Protein AF-0000000073392012 (afdb_homodimer)

Nearest PDB structures (foldseek):
  5ofb-assembly1_A  TM=2.651E-01  e=6.741E+00  Homo sapiens
  5of9-assembly1_B  TM=2.541E-01  e=5.996E+00  Homo sapiens
  5ofa-assembly1_A  TM=2.573E-01  e=7.147E+00  Homo sapiens
  3tg5-assembly1_A  TM=4.501E-01  e=7.908E+00  Homo sapiens
  5ofa-assembly1_A  TM=2.575E-01  e=6.630E+00  Homo sapiens

Structure (mmCIF, N/CA/C/O backbone):
data_AF-0000000073392012-model_v1
#
loop_
_entity.id
_entity.type
_entity.pdbx_description
1 polymer PHIKZ248
#
loop_
_atom_site.group_PDB
_atom_site.id
_atom_site.type_symbol
_atom_site.label_atom_id
_atom_site.label_alt_id
_atom_site.label_comp_id
_atom_site.label_asym_id
_atom_site.label_entity_id
_atom_site.label_seq_id
_atom_site.pdbx_PDB_ins_code
_atom_site.Cartn_x
_atom_site.Cartn_y
_atom_site.Cartn_z
_atom_site.occupancy
_atom_site.B_iso_or_equiv
_atom_site.auth_seq_id
_atom_site.auth_comp_id
_atom_site.auth_asym_id
_atom_site.auth_atom_id
_atom_site.pdbx_PDB_model_num
ATOM 1 N N . MET A 1 1 ? -29.078 -26.984 -70 1 36.47 1 MET A N 1
ATOM 2 C CA . MET A 1 1 ? -28.656 -27.484 -68.688 1 36.47 1 MET A CA 1
ATOM 3 C C . MET A 1 1 ? -27.703 -26.516 -68 1 36.47 1 MET A C 1
ATOM 5 O O . MET A 1 1 ? -26.547 -26.406 -68.375 1 36.47 1 MET A O 1
ATOM 9 N N . LEU A 1 2 ? -28.188 -25.297 -67.688 1 42.41 2 LEU A N 1
ATOM 10 C CA . LEU A 1 2 ? -27.578 -24.188 -67 1 42.41 2 LEU A CA 1
ATOM 11 C C . LEU A 1 2 ? -27.141 -24.609 -65.625 1 42.41 2 LEU A C 1
ATOM 13 O O . LEU A 1 2 ? -27.969 -25.016 -64.75 1 42.41 2 LEU A O 1
ATOM 17 N N . LYS A 1 3 ? -25.922 -25.25 -65.5 1 48.59 3 LYS A N 1
ATOM 18 C CA . LYS A 1 3 ? -25.188 -25.562 -64.312 1 48.59 3 LYS A CA 1
ATOM 19 C C . LYS A 1 3 ? -25.078 -24.344 -63.375 1 48.59 3 LYS A C 1
ATOM 21 O O . LYS A 1 3 ? -24.5 -23.328 -63.781 1 48.59 3 LYS A O 1
ATOM 26 N N . ASN A 1 4 ? -26.141 -24 -62.562 1 44.31 4 ASN A N 1
ATOM 27 C CA . ASN A 1 4 ? -26.094 -23.062 -61.438 1 44.31 4 ASN A CA 1
ATOM 28 C C . ASN A 1 4 ? -24.891 -23.328 -60.562 1 44.31 4 ASN A C 1
ATOM 30 O O . ASN A 1 4 ? -24.828 -24.375 -59.875 1 44.31 4 ASN A O 1
ATOM 34 N N . TRP A 1 5 ? -23.672 -22.906 -60.875 1 45.38 5 TRP A N 1
ATOM 35 C CA . TRP A 1 5 ? -22.5 -22.766 -60.031 1 45.38 5 TRP A CA 1
ATOM 36 C C . TRP A 1 5 ? -22.828 -22.016 -58.75 1 45.38 5 TRP A C 1
ATOM 38 O O . TRP A 1 5 ? -23.141 -20.828 -58.812 1 45.38 5 TRP A O 1
ATOM 48 N N . LEU A 1 6 ? -23.703 -22.5 -57.781 1 44.72 6 LEU A N 1
ATOM 49 C CA . LEU A 1 6 ? -23.781 -22 -56.438 1 44.72 6 LEU A CA 1
ATOM 50 C C . LEU A 1 6 ? -22.391 -21.734 -55.844 1 44.72 6 LEU A C 1
ATOM 52 O O . LEU A 1 6 ? -21.625 -22.672 -55.625 1 44.72 6 LEU A O 1
ATOM 56 N N . LEU A 1 7 ? -21.656 -20.609 -56.156 1 49.28 7 LEU A N 1
ATOM 57 C CA . LEU A 1 7 ? -20.516 -20.062 -55.438 1 49.28 7 LEU A CA 1
ATOM 58 C C . LEU A 1 7 ? -20.797 -19.953 -53.969 1 49.28 7 LEU A C 1
ATOM 60 O O . LEU A 1 7 ? -21.641 -19.141 -53.531 1 49.28 7 LEU A O 1
ATOM 64 N N . PHE A 1 8 ? -20.766 -21.047 -53.219 1 48.44 8 PHE A N 1
ATOM 65 C CA . PHE A 1 8 ? -20.688 -21 -51.75 1 48.44 8 PHE A CA 1
ATOM 66 C C . PHE A 1 8 ? -19.594 -20.047 -51.312 1 48.44 8 PHE A C 1
ATOM 68 O O . PHE A 1 8 ? -18.406 -20.312 -51.469 1 48.44 8 PHE A O 1
ATOM 75 N N . LEU A 1 9 ? -19.797 -18.734 -51.312 1 49.38 9 LEU A N 1
ATOM 76 C CA . LEU A 1 9 ? -19.016 -17.75 -50.562 1 49.38 9 LEU A CA 1
ATOM 77 C C . LEU A 1 9 ? -18.812 -18.203 -49.125 1 49.38 9 LEU A C 1
ATOM 79 O O . LEU A 1 9 ? -19.75 -18.172 -48.312 1 49.38 9 LEU A O 1
ATOM 83 N N . PHE A 1 10 ? -17.922 -19.219 -48.844 1 46.84 10 PHE A N 1
ATOM 84 C CA . PHE A 1 10 ? -17.422 -19.453 -47.469 1 46.84 10 PHE A CA 1
ATOM 85 C C . PHE A 1 10 ? -16.922 -18.156 -46.844 1 46.84 10 PHE A C 1
ATOM 87 O O . PHE A 1 10 ? -15.875 -17.641 -47.25 1 46.84 10 PHE A O 1
ATOM 94 N N . LEU A 1 11 ? -17.781 -17.266 -46.281 1 50.41 11 LEU A N 1
ATOM 95 C CA . LEU A 1 11 ? -17.375 -16.188 -45.406 1 50.41 11 LEU A CA 1
ATOM 96 C C . LEU A 1 11 ? -16.516 -16.719 -44.25 1 50.41 11 LEU A C 1
ATOM 98 O O . LEU A 1 11 ? -16.969 -17.547 -43.469 1 50.41 11 LEU A O 1
ATOM 102 N N . PRO A 1 12 ? -15.156 -16.766 -44.281 1 46.34 12 PRO A N 1
ATOM 103 C CA . PRO A 1 12 ? -14.375 -17.062 -43.094 1 46.34 12 PRO A CA 1
ATOM 104 C C . PRO A 1 12 ? -14.836 -16.266 -41.875 1 46.34 12 PRO A C 1
ATOM 106 O O . PRO A 1 12 ? -14.852 -15.039 -41.906 1 46.34 12 PRO A O 1
ATOM 109 N N . ILE A 1 13 ? -15.812 -16.703 -41.031 1 47.62 13 ILE A N 1
ATOM 110 C CA . ILE A 1 13 ? -16.016 -16.141 -39.719 1 47.62 13 ILE A CA 1
ATOM 111 C C . ILE A 1 13 ? -14.664 -15.953 -39.031 1 47.62 13 ILE A C 1
ATOM 113 O O . ILE A 1 13 ? -13.992 -16.938 -38.688 1 47.62 13 ILE A O 1
ATOM 117 N N . LEU A 1 14 ? -13.852 -14.93 -39.281 1 47.78 14 LEU A N 1
ATOM 118 C CA . LEU A 1 14 ? -12.766 -14.469 -38.438 1 47.78 14 LEU A CA 1
ATOM 119 C C . LEU A 1 14 ? -13.203 -14.469 -36.969 1 47.78 14 LEU A C 1
ATOM 121 O O . LEU A 1 14 ? -14.023 -13.648 -36.562 1 47.78 14 LEU A O 1
ATOM 125 N N . SER A 1 15 ? -13.266 -15.555 -36.281 1 44.78 15 SER A N 1
ATOM 126 C CA . SER A 1 15 ? -13.266 -15.562 -34.812 1 44.78 15 SER A CA 1
ATOM 127 C C . SER A 1 15 ? -12.18 -14.656 -34.281 1 44.78 15 SER A C 1
ATOM 129 O O . SER A 1 15 ? -10.992 -15.008 -34.281 1 44.78 15 SER A O 1
ATOM 131 N N . ILE A 1 16 ? -12.305 -13.344 -34.375 1 46.03 16 ILE A N 1
ATOM 132 C CA . ILE A 1 16 ? -11.508 -12.516 -33.469 1 46.03 16 ILE A CA 1
ATOM 133 C C . ILE A 1 16 ? -11.5 -13.125 -32.094 1 46.03 16 ILE A C 1
ATOM 135 O O . ILE A 1 16 ? -12.453 -12.953 -31.312 1 46.03 16 ILE A O 1
ATOM 139 N N . ALA A 1 17 ? -10.906 -14.312 -31.922 1 42.28 17 ALA A N 1
ATOM 140 C CA . ALA A 1 17 ? -10.562 -14.75 -30.578 1 42.28 17 ALA A CA 1
ATOM 141 C C . ALA A 1 17 ? -10.086 -13.578 -29.719 1 42.28 17 ALA A C 1
ATOM 143 O O . ALA A 1 17 ? -9.094 -12.93 -30.047 1 42.28 17 ALA A O 1
ATOM 144 N N . CYS A 1 18 ? -11.055 -12.734 -29.25 1 43.31 18 CYS A N 1
ATOM 145 C CA . CYS A 1 18 ? -10.656 -11.906 -28.125 1 43.31 18 CYS A CA 1
ATOM 146 C C . CYS A 1 18 ? -9.57 -12.594 -27.297 1 43.31 18 CYS A C 1
ATOM 148 O O . CYS A 1 18 ? -9.812 -13.641 -26.703 1 43.31 18 CYS A O 1
ATOM 150 N N . GLN A 1 19 ? -8.336 -12.547 -27.797 1 44.12 19 GLN A N 1
ATOM 151 C CA . GLN A 1 19 ? -7.273 -13.016 -26.906 1 44.12 19 GLN A CA 1
ATOM 152 C C . GLN A 1 19 ? -7.52 -12.562 -25.469 1 44.12 19 GLN A C 1
ATOM 154 O O . GLN A 1 19 ? -7.812 -11.391 -25.219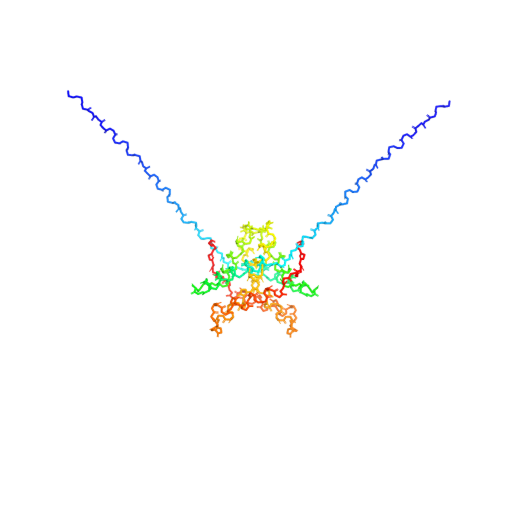 1 44.12 19 GLN A O 1
ATOM 159 N N . PRO A 1 20 ? -7.93 -13.422 -24.609 1 48.5 20 PRO A N 1
ATOM 160 C CA . PRO A 1 20 ? -8.086 -13.055 -23.203 1 48.5 20 PRO A CA 1
ATOM 161 C C . PRO A 1 20 ? -7.074 -12.008 -22.75 1 48.5 20 PRO A C 1
ATOM 163 O O . PRO A 1 20 ? -5.984 -11.906 -23.328 1 48.5 20 PRO A O 1
ATOM 166 N N . ALA A 1 21 ? -7.477 -10.797 -22.406 1 49.72 21 ALA A N 1
ATOM 167 C CA . ALA A 1 21 ? -6.578 -9.82 -21.797 1 49.72 21 ALA A CA 1
ATOM 168 C C . ALA A 1 21 ? -5.406 -10.508 -21.109 1 49.72 21 ALA A C 1
ATOM 170 O O . ALA A 1 21 ? -5.605 -11.328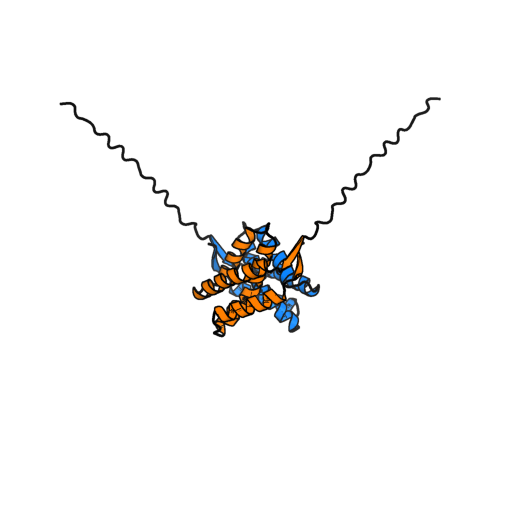 -20.203 1 49.72 21 ALA A O 1
ATOM 171 N N . HIS A 1 22 ? -4.363 -10.781 -21.906 1 59.59 22 HIS A N 1
ATOM 172 C CA . HIS A 1 22 ? -3.182 -11.469 -21.406 1 59.59 22 HIS A CA 1
ATOM 173 C C . HIS A 1 22 ? -2.742 -10.875 -20.062 1 59.59 22 HIS A C 1
ATOM 175 O O . HIS A 1 22 ? -2.547 -9.664 -19.953 1 59.59 22 HIS A O 1
ATOM 181 N N . ALA A 1 23 ? -2.979 -11.633 -19.047 1 72.44 23 ALA A N 1
ATOM 182 C CA . ALA A 1 23 ? -2.43 -11.289 -17.75 1 72.44 23 ALA A CA 1
ATOM 183 C C . ALA A 1 23 ? -0.94 -10.969 -17.844 1 72.44 23 ALA A C 1
ATOM 185 O O . ALA A 1 23 ? -0.177 -11.719 -18.453 1 72.44 23 ALA A O 1
ATOM 186 N N . VAL A 1 24 ? -0.625 -9.734 -17.641 1 83.44 24 VAL A N 1
ATOM 187 C CA . VAL A 1 24 ? 0.777 -9.336 -17.609 1 83.44 24 VAL A CA 1
ATOM 188 C C . VAL A 1 24 ? 1.441 -9.883 -16.344 1 83.44 24 VAL A C 1
ATOM 190 O O . VAL A 1 24 ? 0.903 -9.742 -15.25 1 83.44 24 VAL A O 1
ATOM 193 N N . GLU A 1 25 ? 2.508 -10.594 -16.578 1 88.88 25 GLU A N 1
ATOM 194 C CA . GLU A 1 25 ? 3.24 -11.141 -15.445 1 88.88 25 GLU A CA 1
ATOM 195 C C . GLU A 1 25 ? 4.277 -10.156 -14.922 1 88.88 25 GLU A C 1
ATOM 197 O O . GLU A 1 25 ? 5.047 -9.586 -15.703 1 88.88 25 GLU A O 1
ATOM 202 N N . VAL A 1 26 ? 4.238 -9.938 -13.641 1 91.06 26 VAL A N 1
ATOM 203 C CA . VAL A 1 26 ? 5.18 -9.062 -12.953 1 91.06 26 VAL A CA 1
ATOM 204 C C . VAL A 1 26 ? 6.031 -9.883 -11.984 1 91.06 26 VAL A C 1
ATOM 206 O O . VAL A 1 26 ? 5.496 -10.625 -11.156 1 91.06 26 VAL A O 1
ATOM 209 N N . GLY A 1 27 ? 7.32 -9.797 -12.148 1 93.94 27 GLY A N 1
ATOM 210 C CA . GLY A 1 27 ? 8.203 -10.562 -11.289 1 93.94 27 GLY A CA 1
ATOM 211 C C . GLY A 1 27 ? 9.094 -9.703 -10.414 1 93.94 27 GLY A C 1
ATOM 212 O O . GLY A 1 27 ? 9.445 -8.586 -10.797 1 93.94 27 GLY A O 1
ATOM 213 N N . ILE A 1 28 ? 9.43 -10.219 -9.25 1 97.06 28 ILE A N 1
ATOM 214 C CA . ILE A 1 28 ? 10.43 -9.57 -8.406 1 97.06 28 ILE A CA 1
ATOM 215 C C . ILE A 1 28 ? 11.828 -9.898 -8.93 1 97.06 28 ILE A C 1
ATOM 217 O O . ILE A 1 28 ? 12.18 -11.07 -9.094 1 97.06 28 ILE A O 1
ATOM 221 N N . THR A 1 29 ? 12.602 -8.914 -9.258 1 97.75 29 THR A N 1
ATOM 222 C CA . THR A 1 29 ? 13.961 -9.031 -9.773 1 97.75 29 THR A CA 1
ATOM 223 C C . THR A 1 29 ? 14.945 -8.289 -8.867 1 97.75 29 THR A C 1
ATOM 225 O O . THR A 1 29 ? 14.539 -7.664 -7.887 1 97.75 29 THR A O 1
ATOM 228 N N . LYS A 1 30 ? 16.234 -8.375 -9.266 1 98 30 LYS A N 1
ATOM 229 C CA . LYS A 1 30 ? 17.234 -7.598 -8.547 1 98 30 LYS A CA 1
ATOM 230 C C . LYS A 1 30 ? 16.969 -6.102 -8.68 1 98 30 LYS A C 1
ATOM 232 O O . LYS A 1 30 ? 17.109 -5.352 -7.715 1 98 30 LYS A O 1
ATOM 237 N N . LYS A 1 31 ? 16.641 -5.73 -9.867 1 97.38 31 LYS A N 1
ATOM 238 C CA . LYS A 1 31 ? 16.297 -4.324 -10.086 1 97.38 31 LYS A CA 1
ATOM 239 C C . LYS A 1 31 ? 15.125 -3.898 -9.211 1 97.38 31 LYS A C 1
ATOM 241 O O . LYS A 1 31 ? 15.164 -2.836 -8.586 1 97.38 31 LYS A O 1
ATOM 246 N N . SER A 1 32 ? 14.07 -4.699 -9.141 1 97.25 32 SER A N 1
ATOM 247 C CA . SER A 1 32 ? 12.914 -4.367 -8.312 1 97.25 32 SER A CA 1
ATOM 248 C C . SER A 1 32 ? 13.305 -4.238 -6.844 1 97.25 32 SER A C 1
ATOM 250 O O . SER A 1 32 ? 12.797 -3.363 -6.141 1 97.25 32 SER A O 1
ATOM 252 N N . CYS A 1 33 ? 14.18 -5.062 -6.422 1 98.5 33 CYS A N 1
ATOM 253 C CA . CYS A 1 33 ? 14.602 -4.992 -5.027 1 98.5 33 CYS A CA 1
ATOM 254 C C . CYS A 1 33 ? 15.391 -3.715 -4.762 1 98.5 33 CYS A C 1
ATOM 256 O O . CYS A 1 33 ? 15.234 -3.094 -3.707 1 98.5 33 CYS A O 1
ATOM 258 N N . ASN A 1 34 ? 16.234 -3.352 -5.73 1 98.06 34 ASN A N 1
ATOM 259 C CA . ASN A 1 34 ? 16.953 -2.088 -5.59 1 98.06 34 ASN A CA 1
ATOM 260 C C . ASN A 1 34 ? 15.992 -0.904 -5.516 1 98.06 34 ASN A C 1
ATOM 262 O O . ASN A 1 34 ? 16.172 -0.002 -4.695 1 98.06 34 ASN A O 1
ATOM 266 N N . VAL A 1 35 ? 15.031 -0.934 -6.344 1 97.38 35 VAL A N 1
ATOM 267 C CA . VAL A 1 35 ? 14.016 0.114 -6.336 1 97.38 35 VAL A CA 1
ATOM 268 C C . VAL A 1 35 ? 13.297 0.129 -4.988 1 97.38 35 VAL A C 1
ATOM 270 O O . VAL A 1 35 ? 13.133 1.188 -4.375 1 97.38 35 VAL A O 1
ATOM 273 N N . ALA A 1 36 ? 12.898 -1.032 -4.484 1 98.25 36 ALA A N 1
ATOM 274 C CA . ALA A 1 36 ? 12.18 -1.154 -3.221 1 98.25 36 ALA A CA 1
ATOM 275 C C . ALA A 1 36 ? 13 -0.592 -2.062 1 98.25 36 ALA A C 1
ATOM 277 O O . ALA A 1 36 ? 12.477 0.14 -1.221 1 98.25 36 ALA A O 1
ATOM 278 N N . VAL A 1 37 ? 14.227 -0.895 -2.07 1 98.38 37 VAL A N 1
ATOM 279 C CA . VAL A 1 37 ? 15.094 -0.439 -0.989 1 98.38 37 VAL A CA 1
ATOM 280 C C . VAL A 1 37 ? 15.258 1.078 -1.062 1 98.38 37 VAL A C 1
ATOM 282 O O . VAL A 1 37 ? 15.164 1.768 -0.043 1 98.38 37 VAL A O 1
ATOM 285 N N . ASN A 1 38 ? 15.516 1.595 -2.238 1 97.94 38 ASN A N 1
ATOM 286 C CA . ASN A 1 38 ? 15.664 3.035 -2.416 1 97.94 38 ASN A CA 1
ATOM 287 C C . ASN A 1 38 ? 14.406 3.787 -1.984 1 97.94 38 ASN A C 1
ATOM 289 O O . ASN A 1 38 ? 14.492 4.793 -1.279 1 97.94 38 ASN A O 1
ATOM 293 N N . LEU A 1 39 ? 13.258 3.312 -2.379 1 97.75 39 LEU A N 1
ATOM 294 C CA . LEU A 1 39 ? 12 3.961 -2.027 1 97.75 39 LEU A CA 1
ATOM 295 C C . LEU A 1 39 ? 11.703 3.807 -0.54 1 97.75 39 LEU A C 1
ATOM 297 O O . LEU A 1 39 ? 11.133 4.707 0.082 1 97.75 39 LEU A O 1
ATOM 301 N N . SER A 1 40 ? 12.102 2.686 -0.002 1 98.44 40 SER A N 1
ATOM 302 C CA . SER A 1 40 ? 11.93 2.48 1.433 1 98.44 40 SER A CA 1
ATOM 303 C C . SER A 1 40 ? 12.844 3.398 2.234 1 98.44 40 SER A C 1
ATOM 305 O O . SER A 1 40 ? 12.477 3.855 3.32 1 98.44 40 SER A O 1
ATOM 307 N N . GLN A 1 41 ? 14.039 3.602 1.686 1 98.12 41 GLN A N 1
ATOM 308 C CA . GLN A 1 41 ? 14.906 4.59 2.309 1 98.12 41 GLN A CA 1
ATOM 309 C C . GLN A 1 41 ? 14.242 5.965 2.348 1 98.12 41 GLN A C 1
ATOM 311 O O . GLN A 1 41 ? 14.25 6.637 3.381 1 98.12 41 GLN A O 1
ATOM 316 N N . LYS A 1 42 ? 13.68 6.312 1.28 1 97.25 42 LYS A N 1
ATOM 317 C CA . LYS A 1 42 ? 12.945 7.57 1.241 1 97.25 42 LYS A CA 1
ATOM 318 C C . LYS A 1 42 ? 11.812 7.578 2.262 1 97.25 42 LYS A C 1
ATOM 320 O O . LYS A 1 42 ? 11.586 8.578 2.945 1 97.2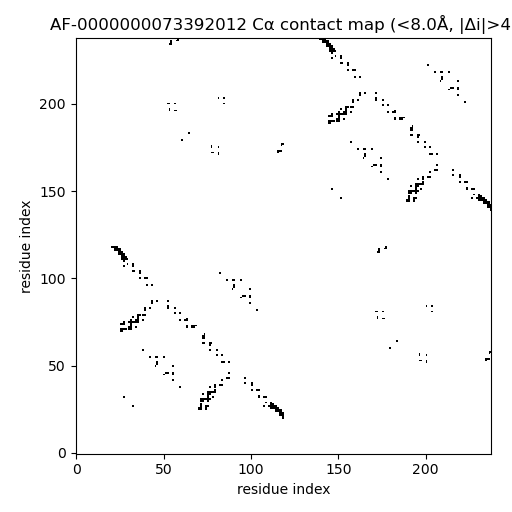5 42 LYS A O 1
ATOM 325 N N . ALA A 1 43 ? 11.094 6.496 2.324 1 97.75 43 ALA A N 1
ATOM 326 C CA . ALA A 1 43 ? 10 6.383 3.283 1 97.75 43 ALA A CA 1
ATOM 327 C C . ALA A 1 43 ? 10.5 6.57 4.715 1 97.75 43 ALA A C 1
ATOM 329 O O . ALA A 1 43 ? 9.875 7.281 5.504 1 97.75 43 ALA A O 1
ATOM 330 N N . THR A 1 44 ? 11.617 5.934 5.02 1 98 44 THR A N 1
ATOM 331 C CA . THR A 1 44 ? 12.164 6.066 6.363 1 98 44 THR A CA 1
ATOM 332 C C . THR A 1 44 ? 12.539 7.52 6.656 1 98 44 THR A C 1
ATOM 334 O O . THR A 1 44 ? 12.328 8.008 7.766 1 98 44 THR A O 1
ATOM 337 N N . GLU A 1 45 ? 13.086 8.195 5.719 1 96.31 45 GLU A N 1
ATOM 338 C CA . GLU A 1 45 ? 13.438 9.602 5.871 1 96.31 45 GLU A CA 1
ATOM 339 C C . GLU A 1 45 ? 12.195 10.461 6.082 1 96.31 45 GLU A C 1
ATOM 341 O O . GLU A 1 45 ? 12.211 11.398 6.887 1 96.31 45 GLU A O 1
ATOM 346 N N . LEU A 1 46 ? 11.211 10.156 5.445 1 95.88 46 LEU A N 1
ATOM 347 C CA . LEU A 1 46 ? 9.961 10.906 5.574 1 95.88 46 LEU A CA 1
ATOM 348 C C . LEU A 1 46 ? 9.32 10.656 6.934 1 95.88 46 LEU A C 1
ATOM 350 O O . LEU A 1 46 ? 8.766 11.578 7.539 1 95.88 46 LEU A O 1
ATOM 354 N N . TYR A 1 47 ? 9.375 9.406 7.363 1 96.69 47 TYR A N 1
ATOM 355 C CA . TYR A 1 47 ? 8.922 9.133 8.727 1 96.69 47 TYR A CA 1
ATOM 356 C C . TYR A 1 47 ? 9.703 9.969 9.734 1 96.69 47 TYR A C 1
ATOM 358 O O . TYR A 1 47 ? 9.133 10.461 10.711 1 96.69 47 TYR A O 1
ATOM 366 N N . ASP A 1 48 ? 10.953 10.156 9.516 1 96.06 48 ASP A N 1
ATOM 367 C CA . ASP A 1 48 ? 11.789 10.945 10.414 1 96.06 48 ASP A CA 1
ATOM 368 C C . ASP A 1 48 ? 11.367 12.406 10.406 1 96.06 48 ASP A C 1
ATOM 370 O O . ASP A 1 48 ? 11.586 13.125 11.391 1 96.06 48 ASP A O 1
ATOM 374 N N . LYS A 1 49 ? 10.836 12.812 9.367 1 95 49 LYS A N 1
ATOM 375 C CA . LYS A 1 49 ? 10.305 14.172 9.266 1 95 49 LYS A CA 1
ATOM 376 C C . LYS A 1 49 ? 8.867 14.242 9.758 1 95 49 LYS A C 1
ATOM 378 O O . LYS A 1 49 ? 8.172 15.234 9.531 1 95 49 LYS A O 1
ATOM 383 N N . ASN A 1 50 ? 8.289 13.133 10.32 1 93 50 ASN A N 1
ATOM 384 C CA . ASN A 1 50 ? 7 13.008 10.992 1 93 50 ASN A CA 1
ATOM 385 C C . ASN A 1 50 ? 5.844 13.055 9.992 1 93 50 ASN A C 1
ATOM 387 O O . ASN A 1 50 ? 4.742 13.484 10.336 1 93 50 ASN A O 1
ATOM 391 N N . LEU A 1 51 ? 6.121 12.695 8.727 1 94.25 51 LEU A N 1
ATOM 392 C CA . LEU A 1 51 ? 5.008 12.523 7.797 1 94.25 51 LEU A CA 1
ATOM 393 C C . LEU A 1 51 ? 4.176 11.297 8.164 1 94.25 51 LEU A C 1
ATOM 395 O O . LEU A 1 51 ? 4.711 10.297 8.641 1 94.25 51 LEU A O 1
ATOM 399 N N . SER A 1 52 ? 2.902 11.461 7.852 1 93.31 52 SER A N 1
ATOM 400 C CA . SER A 1 52 ? 2.014 10.344 8.141 1 93.31 52 SER A CA 1
ATOM 401 C C . SER A 1 52 ? 2.199 9.219 7.125 1 93.31 52 SER A C 1
ATOM 403 O O . SER A 1 52 ? 2.689 9.445 6.016 1 93.31 52 SER A O 1
ATOM 405 N N . GLN A 1 53 ? 1.782 8.047 7.543 1 94.5 53 GLN A N 1
ATOM 406 C CA . GLN A 1 53 ? 1.82 6.902 6.637 1 94.5 53 GLN A CA 1
ATOM 407 C C . GLN A 1 53 ? 0.975 7.16 5.391 1 94.5 53 GLN A C 1
ATOM 409 O O . GLN A 1 53 ? 1.311 6.695 4.301 1 94.5 53 GLN A O 1
ATOM 414 N N . PHE A 1 54 ? -0.086 7.875 5.543 1 95.19 54 PHE A N 1
ATOM 415 C CA . PHE A 1 54 ? -0.967 8.234 4.438 1 95.19 54 PHE A CA 1
ATOM 416 C C . PHE A 1 54 ? -0.233 9.094 3.416 1 95.19 54 PHE A C 1
ATOM 418 O O . PHE A 1 54 ? -0.272 8.812 2.217 1 95.19 54 PHE A O 1
ATOM 425 N N . GLU A 1 55 ? 0.428 10.086 3.85 1 94.25 55 GLU A N 1
ATOM 426 C CA . GLU A 1 55 ? 1.193 10.969 2.975 1 94.25 55 GLU A CA 1
ATOM 427 C C . GLU A 1 55 ? 2.312 10.219 2.268 1 94.25 55 GLU A C 1
ATOM 429 O O . GLU A 1 55 ? 2.543 10.414 1.072 1 94.25 55 GLU A O 1
ATOM 434 N N . ILE A 1 56 ? 2.939 9.375 3.008 1 96.5 56 ILE A N 1
ATOM 435 C CA . ILE A 1 56 ? 4.043 8.609 2.438 1 96.5 56 ILE A CA 1
ATOM 436 C C . ILE A 1 56 ? 3.514 7.66 1.367 1 96.5 56 ILE A C 1
ATOM 438 O O . ILE A 1 56 ? 4.098 7.543 0.287 1 96.5 56 ILE A O 1
ATOM 442 N N . MET A 1 57 ? 2.377 7.02 1.618 1 95.62 57 MET A N 1
ATOM 443 C CA . MET A 1 57 ? 1.759 6.156 0.618 1 95.62 57 MET A CA 1
ATOM 444 C C . MET A 1 57 ? 1.376 6.949 -0.626 1 95.62 57 MET A C 1
ATOM 446 O O . MET A 1 57 ? 1.584 6.492 -1.75 1 95.62 57 MET A O 1
ATOM 450 N N . MET A 1 58 ? 0.871 8.141 -0.45 1 92.75 58 MET A N 1
ATOM 451 C CA . MET A 1 58 ? 0.494 8.977 -1.586 1 92.75 58 MET A CA 1
ATOM 452 C C . MET A 1 58 ? 1.714 9.328 -2.43 1 92.75 58 MET A C 1
ATOM 454 O O . MET A 1 58 ? 1.645 9.328 -3.66 1 92.75 58 MET A O 1
ATOM 458 N N . GLN A 1 59 ? 2.77 9.586 -1.835 1 91.56 59 GLN A N 1
ATOM 459 C CA . GLN A 1 59 ? 3.988 9.914 -2.568 1 91.56 59 GLN A CA 1
ATOM 460 C C . GLN A 1 59 ? 4.492 8.703 -3.359 1 91.56 59 GLN A C 1
ATOM 462 O O . GLN A 1 59 ? 4.887 8.836 -4.52 1 91.56 59 GLN A O 1
ATOM 467 N N . LEU A 1 60 ? 4.438 7.559 -2.674 1 93.44 60 LEU A N 1
ATOM 468 C CA . LEU A 1 60 ? 4.859 6.348 -3.373 1 93.44 60 LEU A CA 1
ATOM 469 C C . LEU A 1 60 ? 3.92 6.039 -4.535 1 93.44 60 LEU A C 1
ATOM 471 O O . LEU A 1 60 ? 4.355 5.551 -5.578 1 93.44 60 LEU A O 1
ATOM 475 N N . ASP A 1 61 ? 2.664 6.363 -4.379 1 90.81 61 ASP A N 1
ATOM 476 C CA . ASP A 1 61 ? 1.689 6.195 -5.453 1 90.81 61 ASP A CA 1
ATOM 477 C C . ASP A 1 61 ? 2.029 7.082 -6.648 1 90.81 61 ASP A C 1
ATOM 479 O O . ASP A 1 61 ? 1.9 6.66 -7.797 1 90.81 61 ASP A O 1
ATOM 483 N N . MET A 1 62 ? 2.414 8.211 -6.344 1 87.06 62 MET A N 1
ATOM 484 C CA . MET A 1 62 ? 2.76 9.148 -7.406 1 87.06 62 MET A CA 1
ATOM 485 C C . MET A 1 62 ? 3.99 8.672 -8.172 1 87.06 62 MET A C 1
ATOM 487 O O . MET A 1 62 ? 4.07 8.836 -9.391 1 87.06 62 MET A O 1
ATOM 491 N N . ILE A 1 63 ? 4.848 8.07 -7.492 1 86.62 63 ILE A N 1
ATOM 492 C CA . ILE A 1 63 ? 6.059 7.547 -8.117 1 86.62 63 ILE A CA 1
ATOM 493 C C . ILE A 1 63 ? 5.703 6.359 -9.008 1 86.62 63 ILE A C 1
ATOM 495 O O . ILE A 1 63 ? 6.203 6.246 -10.133 1 86.62 63 ILE A O 1
ATOM 499 N N . SER A 1 64 ? 4.879 5.488 -8.508 1 82.12 64 SER A N 1
ATOM 500 C CA . SER A 1 64 ? 4.508 4.285 -9.242 1 82.12 64 SER A CA 1
ATOM 501 C C . SER A 1 64 ? 3.762 4.629 -10.531 1 82.12 64 SER A C 1
ATOM 503 O O . SER A 1 64 ? 3.855 3.904 -11.523 1 82.12 64 SER A O 1
ATOM 505 N N . ARG A 1 65 ? 3.104 5.633 -10.602 1 78.31 65 ARG A N 1
ATOM 506 C CA . ARG A 1 65 ? 2.289 6.02 -11.742 1 78.31 65 ARG A CA 1
ATOM 507 C C . ARG A 1 65 ? 3.164 6.457 -12.914 1 78.31 65 ARG A C 1
ATOM 509 O O . ARG A 1 65 ? 2.805 6.254 -14.078 1 78.31 65 ARG A O 1
ATOM 516 N N . LYS A 1 66 ? 4.18 6.945 -12.617 1 71.06 66 LYS A N 1
ATOM 517 C CA . LYS A 1 66 ? 5.055 7.488 -13.648 1 71.06 66 LYS A CA 1
ATOM 518 C C . LYS A 1 66 ? 5.793 6.371 -14.383 1 71.06 66 LYS A C 1
ATOM 520 O O . LYS A 1 66 ? 6.262 6.566 -15.508 1 71.06 66 LYS A O 1
ATOM 525 N N . ASP A 1 67 ? 5.746 5.148 -13.844 1 68.81 67 ASP A N 1
ATOM 526 C CA . ASP A 1 67 ? 6.672 4.164 -14.398 1 68.81 67 ASP A CA 1
ATOM 527 C C . ASP A 1 67 ? 6.004 2.799 -14.531 1 68.81 67 ASP A C 1
ATOM 529 O O . ASP A 1 67 ? 6.641 1.767 -14.305 1 68.81 67 ASP A O 1
ATOM 533 N N . MET A 1 68 ? 4.793 2.756 -14.914 1 73.25 68 MET A N 1
ATOM 534 C CA . MET A 1 68 ? 4.121 1.462 -15 1 73.25 68 MET A CA 1
ATOM 535 C C . MET A 1 68 ? 4.562 0.703 -16.25 1 73.25 68 MET A C 1
ATOM 537 O O . MET A 1 68 ? 4.367 -0.509 -16.344 1 73.25 68 MET A O 1
ATOM 541 N N . ASP A 1 69 ? 5.184 1.436 -17.141 1 81.44 69 ASP A N 1
ATOM 542 C CA . ASP A 1 69 ? 5.695 0.777 -18.344 1 81.44 69 ASP A CA 1
ATOM 543 C C . ASP A 1 69 ? 6.945 -0.04 -18.016 1 81.44 69 ASP A C 1
ATOM 545 O O . ASP A 1 69 ? 7.281 -0.975 -18.75 1 81.44 69 ASP A O 1
ATOM 549 N N . ASP A 1 70 ? 7.559 0.321 -16.953 1 91.12 70 ASP A N 1
ATOM 550 C CA . ASP A 1 70 ? 8.68 -0.451 -16.422 1 91.12 70 ASP A CA 1
ATOM 551 C C . ASP A 1 70 ? 8.227 -1.381 -15.297 1 91.12 70 ASP A C 1
ATOM 553 O O . ASP A 1 70 ? 8.219 -0.993 -14.125 1 91.12 70 ASP A O 1
ATOM 557 N N . LEU A 1 71 ? 7.973 -2.635 -15.664 1 92 71 LEU A N 1
ATOM 558 C CA . LEU A 1 71 ? 7.32 -3.572 -14.758 1 92 71 LEU A CA 1
ATOM 559 C C . LEU A 1 71 ? 8.227 -3.908 -13.578 1 92 71 LEU A C 1
ATOM 561 O O . LEU A 1 71 ? 7.738 -4.176 -12.477 1 92 71 LEU A O 1
ATOM 565 N N . GLU A 1 72 ? 9.492 -3.865 -13.844 1 93.75 72 GLU A N 1
ATOM 566 C CA . GLU A 1 72 ? 10.406 -4.16 -12.742 1 93.75 72 GLU A CA 1
ATOM 567 C C . GLU A 1 72 ? 10.445 -3.014 -11.734 1 93.75 72 GLU A C 1
ATOM 569 O O . GLU A 1 72 ? 10.492 -3.244 -10.531 1 93.75 72 GLU A O 1
ATOM 574 N N . PHE A 1 73 ? 10.453 -1.788 -12.281 1 95.38 73 PHE A N 1
ATOM 575 C CA . PHE A 1 73 ? 10.367 -0.62 -11.414 1 95.38 73 PHE A CA 1
ATOM 576 C C . PHE A 1 73 ? 9.062 -0.626 -10.633 1 95.38 73 PHE A C 1
ATOM 578 O O . PHE A 1 73 ? 9.062 -0.408 -9.414 1 95.38 73 PHE A O 1
ATOM 585 N N . TYR A 1 74 ? 8.016 -0.947 -11.289 1 94.38 74 TYR A N 1
ATOM 586 C CA . TYR A 1 74 ? 6.695 -0.981 -10.664 1 94.38 74 TYR A CA 1
ATOM 587 C C . TYR A 1 74 ? 6.641 -2.039 -9.562 1 94.38 74 TYR A C 1
ATOM 589 O O . TYR A 1 74 ? 6.137 -1.781 -8.469 1 94.38 74 TYR A O 1
ATOM 597 N N . ALA A 1 75 ? 7.172 -3.174 -9.828 1 95.25 75 ALA A N 1
ATOM 598 C CA . ALA A 1 75 ? 7.203 -4.227 -8.812 1 95.25 75 ALA A CA 1
ATOM 599 C C . ALA A 1 75 ? 7.938 -3.764 -7.562 1 95.25 75 ALA A C 1
ATOM 601 O O . ALA A 1 75 ? 7.508 -4.055 -6.441 1 95.25 75 ALA A O 1
ATOM 602 N N . GLY A 1 76 ? 9.047 -3.059 -7.824 1 96.75 76 GLY A N 1
ATOM 603 C CA . GLY A 1 76 ? 9.781 -2.516 -6.695 1 96.75 76 GLY A CA 1
ATOM 604 C C . GLY A 1 76 ? 8.977 -1.521 -5.879 1 96.75 76 GLY A C 1
ATOM 605 O O . GLY A 1 76 ? 9.062 -1.512 -4.648 1 96.75 76 GLY A O 1
ATOM 606 N N . THR A 1 77 ? 8.172 -0.721 -6.539 1 96.56 77 THR A N 1
ATOM 607 C CA . THR A 1 77 ? 7.352 0.265 -5.844 1 96.56 77 THR A CA 1
ATOM 608 C C . THR A 1 77 ? 6.266 -0.42 -5.02 1 96.56 77 THR A C 1
ATOM 610 O O . THR A 1 77 ? 6.004 -0.025 -3.881 1 96.56 77 THR A O 1
ATOM 613 N N . VAL A 1 78 ? 5.68 -1.456 -5.578 1 95.62 78 VAL A N 1
ATOM 614 C CA . VAL A 1 78 ? 4.652 -2.207 -4.867 1 95.62 78 VAL 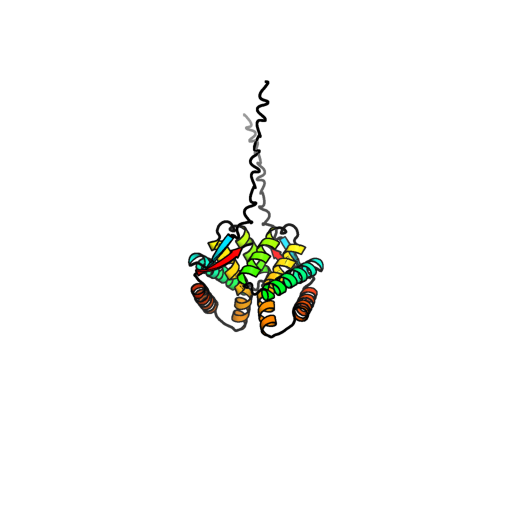A CA 1
ATOM 615 C C . VAL A 1 78 ? 5.254 -2.859 -3.623 1 95.62 78 VAL A C 1
ATOM 617 O O . VAL A 1 78 ? 4.672 -2.793 -2.537 1 95.62 78 VAL A O 1
ATOM 620 N N . TYR A 1 79 ? 6.406 -3.408 -3.811 1 96.56 79 TYR A N 1
ATOM 621 C CA . TYR A 1 79 ? 7.082 -4.051 -2.691 1 96.56 79 TYR A CA 1
ATOM 622 C C . TYR A 1 79 ? 7.383 -3.049 -1.586 1 96.56 79 TYR A C 1
ATOM 624 O O . TYR A 1 79 ? 7.223 -3.352 -0.401 1 96.56 79 TYR A O 1
ATOM 632 N N . ALA A 1 80 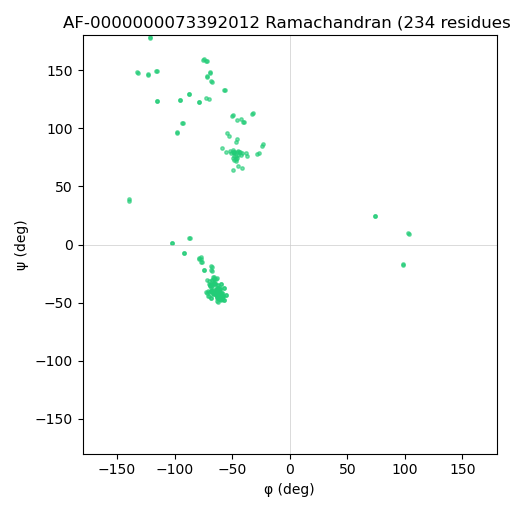? 7.797 -1.879 -1.973 1 97.56 80 ALA A N 1
ATOM 633 C CA . ALA A 1 80 ? 8.047 -0.833 -0.986 1 97.56 80 ALA A CA 1
ATOM 634 C C . ALA A 1 80 ? 6.77 -0.456 -0.244 1 97.56 80 ALA A C 1
ATOM 636 O O . ALA A 1 80 ? 6.773 -0.327 0.983 1 97.56 80 ALA A O 1
ATOM 637 N N . LYS A 1 81 ? 5.688 -0.303 -0.953 1 96.69 81 LYS A N 1
ATOM 638 C CA . LYS A 1 81 ? 4.406 0.071 -0.364 1 96.69 81 LYS A CA 1
ATOM 639 C C . LYS A 1 81 ? 3.945 -0.968 0.654 1 96.69 81 LYS A C 1
ATOM 641 O O . LYS A 1 81 ? 3.453 -0.617 1.729 1 96.69 81 LYS A O 1
ATOM 646 N N . LEU A 1 82 ? 4.172 -2.176 0.368 1 96.5 82 LEU A N 1
ATOM 647 C CA . LEU A 1 82 ? 3.756 -3.27 1.24 1 96.5 82 LEU A CA 1
ATOM 648 C C . LEU A 1 82 ? 4.559 -3.264 2.537 1 96.5 82 LEU A C 1
ATOM 650 O O . LEU A 1 82 ? 4.113 -3.812 3.549 1 96.5 82 LEU A O 1
ATOM 654 N N . ASN A 1 83 ? 5.629 -2.613 2.514 1 96.38 83 ASN A N 1
ATOM 655 C CA . ASN A 1 83 ? 6.492 -2.646 3.688 1 96.38 83 ASN A CA 1
ATOM 656 C C . ASN A 1 83 ? 6.355 -1.375 4.52 1 96.38 83 ASN A C 1
ATOM 658 O O . ASN A 1 83 ? 6.977 -1.249 5.578 1 96.38 83 ASN A O 1
ATOM 662 N N . LEU A 1 84 ? 5.492 -0.488 4.098 1 96.94 84 LEU A N 1
ATOM 663 C CA . LEU A 1 84 ? 5.391 0.808 4.758 1 96.94 84 LEU A CA 1
ATOM 664 C C . LEU A 1 84 ? 4.965 0.643 6.215 1 96.94 84 LEU A C 1
ATOM 666 O O . LEU A 1 84 ? 5.527 1.281 7.105 1 96.94 84 LEU A O 1
ATOM 670 N N . VAL A 1 85 ? 4.016 -0.204 6.43 1 93.06 85 VAL A N 1
ATOM 671 C CA . VAL A 1 85 ? 3.518 -0.393 7.789 1 93.06 85 VAL A CA 1
ATOM 672 C C . VAL A 1 85 ? 4.602 -1.037 8.648 1 93.06 85 VAL A C 1
ATOM 674 O O . VAL A 1 85 ? 4.832 -0.619 9.789 1 93.06 85 VAL A O 1
ATOM 677 N N . ASP A 1 86 ? 5.312 -1.971 8.086 1 94.5 86 ASP A N 1
ATOM 678 C CA . ASP A 1 86 ? 6.398 -2.621 8.812 1 94.5 86 ASP A CA 1
ATOM 679 C C . ASP A 1 86 ? 7.504 -1.626 9.148 1 94.5 86 ASP A C 1
ATOM 681 O O . ASP A 1 86 ? 8.078 -1.676 10.242 1 94.5 86 ASP A O 1
ATOM 685 N N . ILE A 1 87 ? 7.816 -0.802 8.234 1 97.12 87 ILE A N 1
ATOM 686 C CA . ILE A 1 87 ? 8.82 0.23 8.484 1 97.12 87 ILE A CA 1
ATOM 687 C C . ILE A 1 87 ? 8.398 1.079 9.68 1 97.12 87 ILE A C 1
ATOM 689 O O . ILE A 1 87 ? 9.195 1.304 10.594 1 97.12 87 ILE A O 1
ATOM 693 N N . ARG A 1 88 ? 7.207 1.51 9.719 1 95.56 88 ARG A N 1
ATOM 694 C CA . ARG A 1 88 ? 6.707 2.344 10.812 1 95.56 88 ARG A CA 1
ATOM 695 C C . ARG A 1 88 ? 6.805 1.613 12.148 1 95.56 88 ARG A C 1
ATOM 697 O O . ARG A 1 88 ? 7.246 2.188 13.141 1 95.56 88 ARG A O 1
ATOM 704 N N . VAL A 1 89 ? 6.359 0.383 12.141 1 94.56 89 VAL A N 1
ATOM 705 C CA . VAL A 1 89 ? 6.352 -0.416 13.359 1 94.56 89 VAL A CA 1
ATOM 706 C C . VAL A 1 89 ? 7.781 -0.588 13.875 1 94.56 89 VAL A C 1
ATOM 708 O O . VAL A 1 89 ? 8.039 -0.41 15.062 1 94.56 89 VAL A O 1
ATOM 711 N N . ASN A 1 90 ? 8.695 -0.91 13.016 1 96.62 90 ASN A N 1
ATOM 712 C CA . ASN A 1 90 ? 10.086 -1.128 13.406 1 96.62 90 ASN A CA 1
ATOM 713 C C . ASN A 1 90 ? 10.742 0.165 13.875 1 96.62 90 ASN A C 1
ATOM 715 O O . ASN A 1 90 ? 11.523 0.157 14.828 1 96.62 90 ASN A O 1
ATOM 719 N N . LYS A 1 91 ? 10.367 1.279 13.297 1 96.75 91 LYS A N 1
ATOM 720 C CA . LYS A 1 91 ? 10.859 2.568 13.781 1 96.75 91 LYS A CA 1
ATOM 721 C C . LYS A 1 91 ? 10.359 2.85 15.195 1 96.75 91 LYS A C 1
ATOM 723 O O . LYS A 1 91 ? 11.125 3.307 16.047 1 96.75 91 LYS A O 1
ATOM 728 N N . ARG A 1 92 ? 9.172 2.551 15.414 1 94.88 92 ARG A N 1
ATOM 729 C CA . ARG A 1 92 ? 8.594 2.783 16.734 1 94.88 92 ARG A CA 1
ATOM 730 C C . ARG A 1 92 ? 9.25 1.899 17.781 1 94.88 92 ARG A C 1
ATOM 732 O O . ARG A 1 92 ? 9.328 2.275 18.953 1 94.88 92 ARG A O 1
ATOM 739 N N . LYS A 1 93 ? 9.711 0.755 17.359 1 97 93 LYS A N 1
ATOM 740 C CA . LYS A 1 93 ? 10.391 -0.169 18.25 1 97 93 LYS A CA 1
ATOM 741 C C . LYS A 1 93 ? 11.836 0.268 18.5 1 97 93 LYS A C 1
ATOM 743 O O . LYS A 1 93 ? 12.539 -0.331 19.312 1 97 93 LYS A O 1
ATOM 748 N N . GLY A 1 94 ? 12.391 1.249 17.719 1 95.88 94 GLY A N 1
ATOM 749 C CA . GLY A 1 94 ? 13.703 1.822 17.984 1 95.88 94 GLY A CA 1
ATOM 750 C C . GLY A 1 94 ? 14.773 1.297 17.047 1 95.88 94 GLY A C 1
ATOM 751 O O . GLY A 1 94 ? 15.961 1.58 17.234 1 95.88 94 GLY A O 1
ATOM 752 N N . PHE A 1 95 ? 14.422 0.576 16.031 1 97.06 95 PHE A N 1
ATOM 753 C CA . PHE A 1 95 ? 15.422 0.101 15.086 1 97.06 95 PHE A CA 1
ATOM 754 C C . PHE A 1 95 ? 15.938 1.248 14.227 1 97.06 95 PHE A C 1
ATOM 756 O O . PHE A 1 95 ? 15.188 2.174 13.898 1 97.06 95 PHE A O 1
ATOM 763 N N . THR A 1 96 ? 17.219 1.175 13.891 1 97.38 96 THR A N 1
ATOM 764 C CA . THR A 1 96 ? 17.797 2.188 13.016 1 97.38 96 THR A CA 1
ATOM 765 C C . THR A 1 96 ? 17.312 2.018 11.586 1 97.38 96 THR A C 1
ATOM 767 O O . THR A 1 96 ? 16.922 0.918 11.18 1 97.38 96 THR A O 1
ATOM 770 N N . ASN A 1 97 ? 17.375 3.098 10.797 1 97.25 97 ASN A N 1
ATOM 771 C CA . ASN A 1 97 ? 17.016 3.033 9.391 1 97.25 97 ASN A CA 1
ATOM 772 C C . ASN A 1 97 ? 17.812 1.96 8.656 1 97.25 97 ASN A C 1
ATOM 774 O O . ASN A 1 97 ? 17.25 1.184 7.879 1 97.25 97 ASN A O 1
ATOM 778 N N . GLY A 1 98 ? 19.094 1.936 8.953 1 97.75 98 GLY A N 1
ATOM 779 C CA . GLY A 1 98 ? 19.953 0.95 8.32 1 97.75 98 GLY A CA 1
ATOM 780 C C . GLY A 1 98 ? 19.516 -0.479 8.586 1 97.75 98 GLY A C 1
ATOM 781 O O . GLY A 1 98 ? 19.453 -1.298 7.668 1 97.75 98 GLY A O 1
ATOM 782 N N . ALA A 1 99 ? 19.234 -0.771 9.805 1 98.19 99 ALA A N 1
ATOM 783 C CA . ALA A 1 99 ? 18.812 -2.121 10.172 1 98.19 99 ALA A CA 1
ATOM 784 C C . ALA A 1 99 ? 17.5 -2.486 9.492 1 98.19 99 ALA A C 1
ATOM 786 O O . ALA A 1 99 ? 17.312 -3.625 9.055 1 98.19 99 ALA A O 1
ATOM 787 N N . ILE A 1 100 ? 16.594 -1.551 9.445 1 98.19 100 ILE A N 1
ATOM 788 C CA . ILE A 1 100 ? 15.297 -1.765 8.82 1 98.19 100 ILE A CA 1
ATOM 789 C C . ILE A 1 100 ? 15.477 -2.064 7.332 1 98.19 100 ILE A C 1
ATOM 791 O O . ILE A 1 100 ? 14.914 -3.025 6.809 1 98.19 100 ILE A O 1
ATOM 795 N N . LEU A 1 101 ? 16.281 -1.303 6.664 1 98.38 101 LEU A N 1
ATOM 796 C CA . LEU A 1 101 ? 16.5 -1.439 5.227 1 98.38 101 LEU A CA 1
ATOM 797 C C . LEU A 1 101 ? 17.25 -2.727 4.914 1 98.38 101 LEU A C 1
ATOM 799 O O . LEU A 1 101 ? 16.984 -3.381 3.904 1 98.38 101 LEU A O 1
ATOM 803 N N . ASP A 1 102 ? 18.156 -3.096 5.832 1 98.31 102 ASP A N 1
ATOM 804 C CA . ASP A 1 102 ? 18.891 -4.344 5.645 1 98.31 102 ASP A CA 1
ATOM 805 C C . ASP A 1 102 ? 17.953 -5.543 5.672 1 98.31 102 ASP A C 1
ATOM 807 O O . ASP A 1 102 ? 18.031 -6.422 4.809 1 98.31 102 ASP A O 1
ATOM 811 N N . ARG A 1 103 ? 17.125 -5.523 6.605 1 97.88 103 ARG A N 1
ATOM 812 C CA . ARG A 1 103 ? 16.156 -6.617 6.723 1 97.88 103 ARG A CA 1
ATOM 813 C C . ARG A 1 103 ? 15.227 -6.656 5.516 1 97.88 103 ARG A C 1
ATOM 815 O O . ARG A 1 103 ? 14.914 -7.73 5.004 1 97.88 103 ARG A O 1
ATOM 822 N N . LEU A 1 104 ? 14.773 -5.496 5.074 1 97.69 104 LEU A N 1
ATOM 823 C CA . LEU A 1 104 ? 13.914 -5.41 3.896 1 97.69 104 LEU A CA 1
ATOM 824 C C . LEU A 1 104 ? 14.633 -5.938 2.66 1 97.69 104 LEU A C 1
ATOM 826 O O . LEU A 1 104 ? 14.047 -6.676 1.863 1 97.69 104 LEU A O 1
ATOM 830 N N . ALA A 1 105 ? 15.844 -5.562 2.484 1 98.12 105 ALA A N 1
ATOM 831 C CA . ALA A 1 105 ? 16.656 -6.016 1.353 1 98.12 105 ALA A CA 1
ATOM 832 C C . ALA A 1 105 ? 16.797 -7.535 1.364 1 98.12 105 ALA A C 1
ATOM 834 O O . ALA A 1 105 ? 16.641 -8.188 0.331 1 98.12 105 ALA A O 1
ATOM 835 N N . GLU A 1 106 ? 17.094 -8.094 2.514 1 98.25 106 GLU A N 1
ATOM 836 C CA . GLU A 1 106 ? 17.234 -9.539 2.66 1 98.25 106 GLU A CA 1
ATOM 837 C C . GLU A 1 106 ? 15.945 -10.258 2.26 1 98.25 106 GLU A C 1
ATOM 839 O O . GLU A 1 106 ? 15.984 -11.234 1.507 1 98.25 106 GLU A O 1
ATOM 844 N N . ASN A 1 107 ? 14.844 -9.766 2.76 1 97.19 107 ASN A N 1
ATOM 845 C CA . ASN A 1 107 ? 13.547 -10.359 2.441 1 97.19 107 ASN A CA 1
ATOM 846 C C . ASN A 1 107 ? 13.234 -10.266 0.951 1 97.19 107 ASN A C 1
ATOM 848 O O . ASN A 1 107 ? 12.68 -11.195 0.368 1 97.19 107 ASN A O 1
ATOM 852 N N . CYS A 1 108 ? 13.586 -9.078 0.404 1 97.88 108 CYS A N 1
ATOM 853 C CA . CYS A 1 108 ? 13.32 -8.875 -1.017 1 97.88 108 CYS A CA 1
ATOM 854 C C . CYS A 1 108 ? 14.141 -9.844 -1.865 1 97.88 108 CYS A C 1
ATOM 856 O O . CYS A 1 108 ? 13.633 -10.398 -2.842 1 97.88 108 CYS A O 1
ATOM 858 N N . VAL A 1 109 ? 15.367 -10.039 -1.51 1 97.44 109 VAL A N 1
ATOM 859 C CA . VAL A 1 109 ? 16.25 -10.938 -2.25 1 97.44 109 VAL A CA 1
ATOM 860 C C . VAL A 1 109 ? 15.703 -12.359 -2.205 1 97.44 109 VAL A C 1
ATOM 862 O O . VAL A 1 109 ? 15.758 -13.078 -3.201 1 97.44 109 VAL A O 1
ATOM 865 N N . GLU A 1 110 ? 15.078 -12.773 -1.113 1 96.88 110 GLU A N 1
ATOM 866 C CA . GLU A 1 110 ? 14.477 -14.094 -0.981 1 96.88 110 GLU A CA 1
ATOM 867 C C . GLU A 1 110 ? 13.273 -14.242 -1.907 1 96.88 110 GLU A C 1
ATOM 869 O O . GLU A 1 110 ? 12.891 -15.359 -2.266 1 96.88 110 GLU A O 1
ATOM 874 N N . ALA A 1 111 ? 12.711 -13.133 -2.283 1 95.69 111 ALA A N 1
ATOM 875 C CA . ALA A 1 111 ? 11.492 -13.156 -3.084 1 95.69 111 ALA A CA 1
ATOM 876 C C . ALA A 1 111 ? 11.812 -13.117 -4.574 1 95.69 111 ALA A C 1
ATOM 878 O O . ALA A 1 111 ? 10.914 -13.234 -5.414 1 95.69 111 ALA A O 1
ATOM 879 N N . ILE A 1 112 ? 13.047 -12.922 -4.98 1 96.44 112 ILE A N 1
ATOM 880 C CA . ILE A 1 112 ? 13.43 -12.82 -6.387 1 96.44 112 ILE A CA 1
ATOM 881 C C . ILE A 1 112 ? 12.984 -14.078 -7.133 1 96.44 112 ILE A C 1
ATOM 883 O O . ILE A 1 112 ? 13.188 -15.195 -6.652 1 96.44 112 ILE A O 1
ATOM 887 N N . GLY A 1 113 ? 12.375 -13.883 -8.273 1 95.31 113 GLY A N 1
ATOM 888 C CA . GLY A 1 113 ? 11.898 -14.984 -9.094 1 95.31 113 GLY A CA 1
ATOM 889 C C . GLY A 1 113 ? 10.414 -15.266 -8.922 1 95.31 113 GLY A C 1
ATOM 890 O O . GLY A 1 113 ? 9.812 -15.977 -9.727 1 95.31 113 GLY A O 1
ATOM 891 N N . THR A 1 114 ? 9.852 -14.719 -7.824 1 95.56 114 THR A N 1
ATOM 892 C CA . THR A 1 114 ? 8.406 -14.836 -7.656 1 95.56 114 THR A CA 1
ATOM 893 C C . THR A 1 114 ? 7.676 -14.008 -8.703 1 95.56 114 THR A C 1
ATOM 895 O O . THR A 1 114 ? 8.078 -12.883 -9.008 1 95.56 114 THR A O 1
ATOM 898 N N . LYS A 1 115 ? 6.59 -14.562 -9.203 1 93.88 115 LYS A N 1
ATOM 899 C CA . LYS A 1 115 ? 5.816 -13.906 -10.258 1 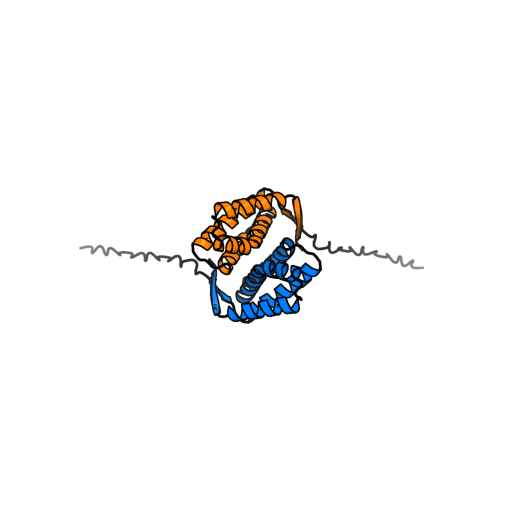93.88 115 LYS A CA 1
ATOM 900 C C . LYS A 1 115 ? 4.363 -13.711 -9.828 1 93.88 115 LYS A C 1
ATOM 902 O O . LYS A 1 115 ? 3.812 -14.531 -9.086 1 93.88 115 LYS A O 1
ATOM 907 N N . PHE A 1 116 ? 3.83 -12.57 -10.344 1 91.25 116 PHE A N 1
ATOM 908 C CA . PHE A 1 116 ? 2.453 -12.195 -10.031 1 91.25 116 PHE A CA 1
ATOM 909 C C . PHE A 1 116 ? 1.703 -11.797 -11.297 1 91.25 116 PHE A C 1
ATOM 911 O O . PHE A 1 116 ? 2.289 -11.211 -12.211 1 91.25 116 PHE A O 1
ATOM 918 N N . ASN A 1 117 ? 0.425 -12.055 -11.328 1 85.31 117 ASN A N 1
ATOM 919 C CA . ASN A 1 117 ? -0.397 -11.672 -12.477 1 85.31 117 ASN A CA 1
ATOM 920 C C . ASN A 1 117 ? -1.086 -10.328 -12.242 1 85.31 117 ASN A C 1
ATOM 922 O O . ASN A 1 117 ? -1.675 -10.102 -11.18 1 85.31 117 ASN A O 1
ATOM 926 N N . LEU A 1 118 ? -0.814 -9.477 -13.18 1 78.75 118 LEU A N 1
ATOM 927 C CA . LEU A 1 118 ? -1.535 -8.211 -13.219 1 78.75 118 LEU A CA 1
ATOM 928 C C . LEU A 1 118 ? -2.758 -8.305 -14.133 1 78.75 118 LEU A C 1
ATOM 930 O O . LEU A 1 118 ? -2.627 -8.57 -15.328 1 78.75 118 LEU A O 1
ATOM 934 N N . GLU A 1 119 ? -3.986 -8.406 -13.531 1 68.38 119 GLU A N 1
ATOM 935 C CA . GLU A 1 119 ? -5.199 -8.531 -14.336 1 68.38 119 GLU A CA 1
ATOM 936 C C . GLU A 1 119 ? -5.922 -7.191 -14.445 1 68.38 119 GLU A C 1
ATOM 938 O O . GLU A 1 119 ? -5.863 -6.371 -13.531 1 68.38 119 GLU A O 1
ATOM 943 N N . MET B 1 1 ? 21.391 71.125 -30.281 1 32.78 1 MET B N 1
ATOM 944 C CA . MET B 1 1 ? 21.234 70.438 -29 1 32.78 1 MET B CA 1
ATOM 945 C C . MET B 1 1 ? 20.109 69.438 -29.031 1 32.78 1 MET B C 1
ATOM 947 O O . MET B 1 1 ? 18.938 69.812 -29.109 1 32.78 1 MET B O 1
ATOM 951 N N . LEU B 1 2 ? 20.312 68.312 -29.812 1 40.31 2 LEU B N 1
ATOM 952 C CA . LEU B 1 2 ? 19.531 67.062 -30.016 1 40.31 2 LEU B CA 1
ATOM 953 C C . LEU B 1 2 ? 19.281 66.375 -28.688 1 40.31 2 LEU B C 1
ATOM 955 O O . LEU B 1 2 ? 20.219 65.938 -28 1 40.31 2 LEU B O 1
ATOM 959 N N . LYS B 1 3 ? 18.25 66.875 -27.906 1 45.16 3 LYS B N 1
ATOM 960 C CA . LYS B 1 3 ? 17.719 66.25 -26.719 1 45.16 3 LYS B CA 1
ATOM 961 C C . LYS B 1 3 ? 17.406 64.75 -27.016 1 45.16 3 LYS B C 1
ATOM 963 O O . LYS B 1 3 ? 16.547 64.438 -27.844 1 45.16 3 LYS B O 1
ATOM 968 N N . ASN B 1 4 ? 18.391 63.812 -27.016 1 43.81 4 ASN B N 1
ATOM 969 C CA . ASN B 1 4 ? 18.25 62.375 -26.938 1 43.81 4 ASN B CA 1
ATOM 970 C C . ASN B 1 4 ? 17.281 61.969 -25.844 1 43.81 4 ASN B C 1
ATOM 972 O O . ASN B 1 4 ? 17.547 62.125 -24.656 1 43.81 4 ASN B O 1
ATOM 976 N N . TRP B 1 5 ? 15.938 62.094 -26.031 1 44.59 5 TRP B N 1
ATOM 977 C CA . TRP B 1 5 ? 14.914 61.438 -25.219 1 44.59 5 TRP B CA 1
ATOM 978 C C . TRP B 1 5 ? 15.219 59.938 -25.062 1 44.59 5 TRP B C 1
ATOM 980 O O . TRP B 1 5 ? 15.219 59.188 -26.047 1 44.59 5 TRP B O 1
ATOM 990 N N . LEU B 1 6 ? 16.203 59.469 -24.25 1 45.19 6 LEU B N 1
ATOM 991 C CA . LEU B 1 6 ? 16.344 58.094 -23.75 1 45.19 6 LEU B CA 1
ATOM 992 C C . LEU B 1 6 ? 15.016 57.562 -23.266 1 45.19 6 LEU B C 1
ATOM 994 O O . LEU B 1 6 ? 14.461 58.031 -22.266 1 45.19 6 LEU B O 1
ATOM 998 N N . LEU B 1 7 ? 14.031 57.125 -24.094 1 50.38 7 LEU B N 1
ATOM 999 C CA . LEU B 1 7 ? 12.883 56.281 -23.766 1 50.38 7 LEU B CA 1
ATOM 1000 C C . LEU B 1 7 ? 13.32 55.062 -22.984 1 50.38 7 LEU B C 1
ATOM 1002 O O . LEU B 1 7 ? 14.008 54.188 -23.516 1 50.38 7 LEU B O 1
ATOM 1006 N N . PHE B 1 8 ? 13.555 55.188 -21.672 1 48.62 8 PHE B N 1
ATOM 1007 C CA . PHE B 1 8 ? 13.664 54.031 -20.781 1 48.62 8 PHE B CA 1
ATOM 1008 C C . PHE B 1 8 ? 12.477 53.094 -20.938 1 48.62 8 PHE B C 1
ATOM 1010 O O . PHE B 1 8 ? 11.359 53.438 -20.562 1 48.62 8 PHE B O 1
ATOM 1017 N N . LEU B 1 9 ? 12.406 52.25 -21.969 1 49.34 9 LEU B N 1
ATOM 1018 C CA . LEU B 1 9 ? 11.555 51.062 -22.031 1 49.34 9 LEU B CA 1
ATOM 1019 C C . LEU B 1 9 ? 11.641 50.25 -20.75 1 49.34 9 LEU B C 1
ATOM 1021 O O . LEU B 1 9 ? 12.664 49.625 -20.469 1 49.34 9 LEU B O 1
ATOM 1025 N N . PHE B 1 10 ? 11 50.719 -19.641 1 49.31 10 PHE B N 1
ATOM 1026 C CA . PHE B 1 10 ? 10.766 49.844 -18.5 1 49.31 10 PHE B CA 1
ATOM 1027 C C . PHE B 1 10 ? 10.086 48.531 -18.938 1 49.31 10 PHE B C 1
ATOM 1029 O O . PHE B 1 10 ? 8.906 48.562 -19.297 1 49.31 10 PHE B O 1
ATOM 1036 N N . LEU B 1 11 ? 10.836 47.5 -19.484 1 51.28 11 LEU B N 1
ATOM 1037 C CA . LEU B 1 11 ? 10.328 46.156 -19.641 1 51.28 11 LEU B CA 1
ATOM 1038 C C . LEU B 1 11 ? 9.797 45.594 -18.312 1 51.28 11 LEU B C 1
ATOM 1040 O O . LEU B 1 11 ? 10.547 45.5 -17.328 1 51.28 11 LEU B O 1
ATOM 1044 N N . PRO B 1 12 ? 8.492 45.625 -17.953 1 48.53 12 PRO B N 1
ATOM 1045 C CA . PRO B 1 12 ? 8 44.875 -16.781 1 48.53 12 PRO B CA 1
ATOM 1046 C C . PRO B 1 12 ? 8.523 43.438 -16.734 1 48.53 12 PRO B C 1
ATOM 1048 O O . PRO B 1 12 ? 8.297 42.656 -17.672 1 48.53 12 PRO B O 1
ATOM 1051 N N . ILE B 1 13 ? 9.664 43.094 -16.109 1 50.19 13 ILE B N 1
ATOM 1052 C CA . ILE B 1 13 ? 9.992 41.719 -15.758 1 50.19 13 ILE B CA 1
ATOM 1053 C C . ILE B 1 13 ? 8.773 41.062 -15.141 1 50.19 13 ILE B C 1
ATOM 1055 O O . ILE B 1 13 ? 8.367 41.375 -14.023 1 50.19 13 ILE B O 1
ATOM 1059 N N . LEU B 1 14 ? 7.75 40.562 -15.867 1 47.66 14 LEU B N 1
ATOM 1060 C CA . LEU B 1 14 ? 6.777 39.594 -15.414 1 47.66 14 LEU B CA 1
ATOM 1061 C C . LEU B 1 14 ? 7.457 38.469 -14.617 1 47.66 14 LEU B C 1
ATOM 1063 O O . LEU B 1 14 ? 8.188 37.656 -15.188 1 47.66 14 LEU B O 1
ATOM 1067 N N . SER B 1 15 ? 7.773 38.656 -13.391 1 47.22 15 SER B N 1
ATOM 1068 C CA . SER B 1 15 ? 8.055 37.562 -12.484 1 47.22 15 SER B CA 1
ATOM 1069 C C . SER B 1 15 ? 6.973 36.5 -12.562 1 47.22 15 SER B C 1
ATOM 1071 O O . SER B 1 15 ? 5.887 36.656 -12.008 1 47.22 15 SER B O 1
ATOM 1073 N N . ILE B 1 16 ? 6.887 35.719 -13.609 1 45.75 16 ILE B N 1
ATOM 1074 C CA . ILE B 1 16 ? 6.156 34.469 -13.469 1 45.75 16 ILE B CA 1
ATOM 1075 C C . ILE B 1 16 ? 6.547 33.781 -12.164 1 45.75 16 ILE B C 1
ATOM 1077 O O . ILE B 1 16 ? 7.594 33.125 -12.078 1 45.75 16 ILE B O 1
ATOM 1081 N N . ALA B 1 17 ? 6.188 34.375 -11.055 1 39.41 17 ALA B N 1
ATOM 1082 C CA . ALA B 1 17 ? 6.23 33.625 -9.812 1 39.41 17 ALA B CA 1
ATOM 1083 C C . ALA B 1 17 ? 5.777 32.156 -10.031 1 39.41 17 ALA B C 1
ATOM 1085 O O . ALA B 1 17 ? 4.656 31.922 -10.484 1 39.41 17 ALA B O 1
ATOM 1086 N N . CYS B 1 18 ? 6.695 31.297 -10.57 1 41.75 18 CYS B N 1
ATOM 1087 C CA . CYS B 1 18 ? 6.426 29.875 -10.398 1 41.75 18 CYS B CA 1
ATOM 1088 C C . CYS B 1 18 ? 5.582 29.641 -9.148 1 41.75 18 CYS B C 1
ATOM 1090 O O . CYS B 1 18 ? 6.031 29.891 -8.031 1 41.75 18 CYS B O 1
ATOM 1092 N N . GLN B 1 19 ? 4.281 29.875 -9.234 1 41.78 19 GLN B N 1
ATOM 1093 C CA . GLN B 1 19 ? 3.441 29.469 -8.117 1 41.78 19 GLN B CA 1
ATOM 1094 C C . GLN B 1 19 ? 3.873 28.094 -7.574 1 41.78 19 GLN B C 1
ATOM 1096 O O . GLN B 1 19 ? 4.047 27.156 -8.344 1 41.78 19 GLN B O 1
ATOM 1101 N N . PRO B 1 20 ? 4.512 28.062 -6.457 1 49.16 20 PRO B N 1
ATOM 1102 C CA . PRO B 1 20 ? 4.859 26.766 -5.871 1 49.16 20 PRO B CA 1
ATOM 1103 C C . PRO B 1 20 ? 3.818 25.688 -6.164 1 49.16 20 PRO B C 1
ATOM 1105 O O . PRO B 1 20 ? 2.641 26 -6.355 1 49.16 20 PRO B O 1
ATOM 1108 N N . ALA B 1 21 ? 4.145 24.672 -6.953 1 50.59 21 ALA B N 1
ATOM 1109 C CA . ALA B 1 21 ? 3.26 23.531 -7.121 1 50.59 21 ALA B CA 1
ATOM 1110 C C . ALA B 1 21 ? 2.324 23.375 -5.926 1 50.59 21 ALA B C 1
ATOM 1112 O O . ALA B 1 21 ? 2.779 23.219 -4.793 1 50.59 21 ALA B O 1
ATOM 1113 N N . HIS B 1 22 ? 1.177 24.141 -5.973 1 58.66 22 HIS B N 1
ATOM 1114 C CA . HIS B 1 22 ? 0.195 24.109 -4.895 1 58.66 22 HIS B CA 1
ATOM 1115 C C . HIS B 1 22 ? -0.042 22.688 -4.406 1 58.66 22 HIS B C 1
ATOM 1117 O O . HIS B 1 22 ? -0.336 21.797 -5.203 1 58.66 22 HIS B O 1
ATOM 1123 N N . ALA B 1 23 ? 0.436 22.406 -3.248 1 72.19 23 ALA B N 1
ATOM 1124 C CA . ALA B 1 23 ? 0.119 21.156 -2.562 1 72.19 23 ALA B CA 1
ATOM 1125 C C . ALA B 1 23 ? -1.387 20.906 -2.533 1 72.19 23 ALA B C 1
ATOM 1127 O O . ALA B 1 23 ? -2.16 21.812 -2.195 1 72.19 23 ALA B O 1
ATOM 1128 N N . VAL B 1 24 ? -1.802 19.938 -3.25 1 83.44 24 VAL B N 1
ATOM 1129 C CA . VAL B 1 24 ? -3.207 19.547 -3.227 1 83.44 24 VAL B CA 1
ATOM 1130 C C . VAL B 1 24 ? -3.527 18.844 -1.904 1 83.44 24 VAL B C 1
ATOM 1132 O O . VAL B 1 24 ? -2.797 17.953 -1.472 1 83.44 24 VAL B O 1
ATOM 1135 N N . GLU B 1 25 ? -4.547 19.375 -1.263 1 88.62 25 GLU B N 1
ATOM 1136 C CA . GLU B 1 25 ? -4.961 18.781 0.003 1 88.62 25 GLU B CA 1
ATOM 1137 C C . GLU B 1 25 ? -5.961 17.641 -0.221 1 88.62 25 GLU B C 1
ATOM 1139 O O . GLU B 1 25 ? -6.938 17.812 -0.958 1 88.62 25 GLU B O 1
ATOM 1144 N N . VAL B 1 26 ? -5.668 16.531 0.389 1 91.06 26 VAL B N 1
ATOM 1145 C CA . VAL B 1 26 ? -6.531 15.352 0.335 1 91.06 26 VAL B CA 1
ATOM 1146 C C . VAL B 1 26 ? -7.062 15.039 1.731 1 91.06 26 VAL B C 1
ATOM 1148 O O . VAL B 1 26 ? -6.285 14.883 2.676 1 91.06 26 VAL B O 1
ATOM 1151 N N . GLY B 1 27 ? -8.367 14.992 1.84 1 93.81 27 GLY B N 1
ATOM 1152 C CA . GLY B 1 27 ? -8.961 14.719 3.141 1 93.81 27 GLY B CA 1
ATOM 1153 C C . GLY B 1 27 ? -9.727 13.414 3.191 1 93.81 27 GLY B C 1
ATOM 1154 O O . GLY B 1 27 ? -10.266 12.969 2.18 1 93.81 27 GLY B O 1
ATOM 1155 N N . ILE B 1 28 ? -9.734 12.812 4.371 1 97.06 28 ILE B N 1
ATOM 1156 C CA . ILE B 1 28 ? -10.586 11.648 4.594 1 97.06 28 ILE B CA 1
ATOM 1157 C C . ILE B 1 28 ? -12.023 12.102 4.828 1 97.06 28 ILE B C 1
ATOM 1159 O O . ILE B 1 28 ? -12.289 12.93 5.707 1 97.06 28 ILE B O 1
ATOM 1163 N N . THR B 1 29 ? -12.938 11.641 4.035 1 97.75 29 THR B N 1
ATOM 1164 C CA . THR B 1 29 ? -14.359 11.961 4.105 1 97.75 29 THR B CA 1
ATOM 1165 C C . THR B 1 29 ? -15.195 10.695 4.297 1 97.75 29 THR B C 1
ATOM 1167 O O . THR B 1 29 ? -14.656 9.594 4.316 1 97.75 29 THR B O 1
ATOM 1170 N N . LYS B 1 30 ? -16.516 10.945 4.41 1 97.94 30 LYS B N 1
ATOM 1171 C CA . LYS B 1 30 ? -17.422 9.797 4.465 1 97.94 30 LYS B CA 1
ATOM 1172 C C . LYS B 1 30 ? -17.359 8.977 3.18 1 97.94 30 LYS B C 1
ATOM 1174 O O . LYS B 1 30 ? -17.359 7.746 3.221 1 97.94 30 LYS B O 1
ATOM 1179 N N . LYS B 1 31 ? -17.344 9.68 2.104 1 97.38 31 LYS B N 1
ATOM 1180 C CA . LYS B 1 31 ? -17.219 8.992 0.82 1 97.38 31 LYS B CA 1
ATOM 1181 C C . LYS B 1 31 ? -15.922 8.18 0.759 1 97.38 31 LYS B C 1
ATOM 1183 O O . LYS B 1 31 ? -15.938 7.023 0.328 1 97.38 31 LYS B O 1
ATOM 1188 N N . SER B 1 32 ? -14.805 8.734 1.206 1 97.31 32 SER B N 1
ATOM 1189 C CA . SER B 1 32 ? -13.539 8.016 1.198 1 97.31 32 SER B CA 1
ATOM 1190 C C . SER B 1 32 ? -13.602 6.762 2.062 1 97.31 32 SER B C 1
ATOM 1192 O O . SER B 1 32 ? -13.055 5.719 1.701 1 97.31 32 SER B O 1
ATOM 1194 N N . CYS B 1 33 ? -14.266 6.867 3.146 1 98.5 33 CYS B N 1
ATOM 1195 C CA . CYS B 1 33 ? -14.375 5.707 4.023 1 98.5 33 CYS B CA 1
ATOM 1196 C C . CYS B 1 33 ? -15.211 4.613 3.377 1 98.5 33 CYS B C 1
ATOM 1198 O O . CYS B 1 33 ? -14.898 3.426 3.496 1 98.5 33 CYS B O 1
ATOM 1200 N N . ASN B 1 34 ? -16.281 5.035 2.695 1 98.12 34 ASN B N 1
ATOM 1201 C CA . ASN B 1 34 ? -17.078 4.055 1.963 1 98.12 34 ASN B CA 1
ATOM 1202 C C . ASN B 1 34 ? -16.25 3.35 0.893 1 98.12 34 ASN B C 1
ATOM 1204 O O . ASN B 1 34 ? -16.344 2.131 0.738 1 98.12 34 ASN B O 1
ATOM 1208 N N . VAL B 1 35 ? -15.492 4.098 0.208 1 97.44 35 VAL B N 1
ATOM 1209 C CA . VAL B 1 35 ? -14.617 3.537 -0.813 1 97.44 35 VAL B CA 1
ATOM 1210 C C . VAL B 1 35 ? -13.625 2.57 -0.169 1 97.44 35 VAL B C 1
ATOM 1212 O O . VAL B 1 35 ? -13.445 1.449 -0.649 1 97.44 35 VAL B O 1
ATOM 1215 N N . ALA B 1 36 ? -13.016 2.963 0.938 1 98.25 36 ALA B N 1
ATOM 1216 C CA . ALA B 1 36 ? -12.031 2.145 1.632 1 98.25 36 ALA B CA 1
ATOM 1217 C C . ALA B 1 36 ? -12.625 0.813 2.074 1 98.25 36 ALA B C 1
ATOM 1219 O O . ALA B 1 36 ? -12.008 -0.24 1.9 1 98.25 36 ALA B O 1
ATOM 1220 N N . VAL B 1 37 ? -13.797 0.882 2.57 1 98.38 37 VAL B N 1
ATOM 1221 C CA . VAL B 1 37 ? -14.445 -0.328 3.059 1 98.38 37 VAL B CA 1
ATOM 1222 C C . VAL B 1 37 ? -14.773 -1.25 1.887 1 98.38 37 VAL B C 1
ATOM 1224 O O . VAL B 1 37 ? -14.531 -2.457 1.952 1 98.38 37 VAL B O 1
ATOM 1227 N N . ASN B 1 38 ? -15.336 -0.692 0.839 1 97.94 38 ASN B N 1
ATOM 1228 C CA . ASN B 1 38 ? -15.672 -1.481 -0.342 1 97.94 38 ASN B CA 1
ATOM 1229 C C . ASN B 1 38 ? -14.438 -2.156 -0.935 1 97.94 38 ASN B C 1
ATOM 1231 O O . ASN B 1 38 ? -14.469 -3.34 -1.272 1 97.94 38 ASN B O 1
ATOM 1235 N N . LEU B 1 39 ? -13.359 -1.437 -1.05 1 97.81 39 LEU B N 1
ATOM 1236 C CA . LEU B 1 39 ? -12.125 -1.985 -1.607 1 97.81 39 LEU B CA 1
ATOM 1237 C C . LEU B 1 39 ? -11.508 -3.006 -0.659 1 97.81 39 LEU B C 1
ATOM 1239 O O . LEU B 1 39 ? -10.922 -3.998 -1.102 1 97.81 39 LEU B O 1
ATOM 1243 N N . SER B 1 40 ? -11.641 -2.75 0.61 1 98.44 40 SER B N 1
ATOM 1244 C CA . SER B 1 40 ? -11.148 -3.707 1.594 1 98.44 40 SER B CA 1
ATOM 1245 C C . SER B 1 40 ? -11.961 -4.996 1.57 1 98.44 40 SER B C 1
ATOM 1247 O O . SER B 1 40 ? -11.422 -6.082 1.797 1 98.44 40 SER B O 1
ATOM 1249 N N . GLN B 1 41 ? -13.25 -4.824 1.332 1 98.12 41 GLN B N 1
ATOM 1250 C CA . GLN B 1 41 ? -14.07 -6.02 1.139 1 98.12 41 GLN B CA 1
ATOM 1251 C C . GLN B 1 41 ? -13.555 -6.852 -0.033 1 98.12 41 GLN B C 1
ATOM 1253 O O . GLN B 1 41 ? -13.406 -8.07 0.083 1 98.12 41 GLN B O 1
ATOM 1258 N N . LYS B 1 42 ? -13.281 -6.207 -1.059 1 97.12 42 LYS B N 1
ATOM 1259 C CA . LYS B 1 42 ? -12.711 -6.902 -2.207 1 97.12 42 LYS B CA 1
ATOM 1260 C C . LYS B 1 42 ? -11.383 -7.566 -1.841 1 97.12 42 LYS B C 1
ATOM 1262 O O . LYS B 1 42 ? -11.125 -8.703 -2.242 1 97.12 42 LYS B O 1
ATOM 1267 N N . ALA B 1 43 ? -10.562 -6.855 -1.135 1 97.69 43 ALA B N 1
ATOM 1268 C CA . ALA B 1 43 ? -9.281 -7.402 -0.706 1 97.69 43 ALA B CA 1
ATOM 1269 C C . ALA B 1 43 ? -9.477 -8.672 0.12 1 97.69 43 ALA B C 1
ATOM 1271 O O . ALA B 1 43 ? -8.773 -9.664 -0.083 1 97.69 43 ALA B O 1
ATOM 1272 N N . THR B 1 44 ? -10.438 -8.625 1.038 1 97.94 44 THR B N 1
ATOM 1273 C CA . THR B 1 44 ? -10.68 -9.797 1.867 1 97.94 44 THR B CA 1
ATOM 1274 C C . THR B 1 44 ? -11.141 -10.977 1.012 1 97.94 44 THR B C 1
ATOM 1276 O O . THR B 1 44 ? -10.742 -12.117 1.261 1 97.94 44 THR B O 1
ATOM 1279 N N . GLU B 1 45 ? -11.938 -10.742 0.044 1 96.25 45 GLU B N 1
ATOM 1280 C CA . GLU B 1 45 ? -12.398 -11.781 -0.871 1 96.25 45 GLU B CA 1
ATOM 1281 C C . GLU B 1 45 ? -11.242 -12.359 -1.675 1 96.25 45 GLU B C 1
ATOM 1283 O O . GLU B 1 45 ? -11.18 -13.57 -1.906 1 96.25 45 GLU B O 1
ATOM 1288 N N . LEU B 1 46 ? -10.391 -11.57 -2.029 1 95.69 46 LEU B N 1
ATOM 1289 C CA . LEU B 1 46 ? -9.234 -12.016 -2.799 1 95.69 46 LEU B CA 1
ATOM 1290 C C . LEU B 1 46 ? -8.281 -12.828 -1.93 1 95.69 46 LEU B C 1
ATOM 1292 O O . LEU B 1 46 ? -7.711 -13.82 -2.389 1 95.69 46 LEU B O 1
ATOM 1296 N N . TYR B 1 47 ? -8.109 -12.375 -0.704 1 96.5 47 TYR B N 1
ATOM 1297 C CA . TYR B 1 47 ? -7.348 -13.195 0.232 1 96.5 47 TYR B CA 1
ATOM 1298 C C . TYR B 1 47 ? -7.965 -14.578 0.377 1 96.5 47 TYR B C 1
ATOM 1300 O O . TYR B 1 47 ? -7.25 -15.578 0.463 1 96.5 47 TYR B O 1
ATOM 1308 N N . ASP B 1 48 ? -9.25 -14.664 0.37 1 95.75 48 ASP B N 1
ATOM 1309 C CA . ASP B 1 48 ? -9.945 -15.945 0.488 1 95.75 48 ASP B CA 1
ATOM 1310 C C . ASP B 1 48 ? -9.688 -16.828 -0.731 1 95.75 48 ASP B C 1
ATOM 1312 O O . ASP B 1 48 ? -9.75 -18.047 -0.643 1 95.75 48 ASP B O 1
ATOM 1316 N N . LYS B 1 49 ? -9.453 -16.219 -1.786 1 94.88 49 LYS B N 1
ATOM 1317 C CA . LYS B 1 49 ? -9.102 -16.938 -3.006 1 94.88 49 LYS B CA 1
ATOM 1318 C C . LYS B 1 49 ? -7.605 -17.203 -3.074 1 94.88 49 LYS B C 1
ATOM 1320 O O . LYS B 1 49 ? -7.086 -17.594 -4.129 1 94.88 49 LYS B O 1
ATOM 1325 N N . ASN B 1 50 ? -6.805 -16.875 -2.01 1 92.88 50 ASN B N 1
ATOM 1326 C CA . ASN B 1 50 ? -5.395 -17.172 -1.793 1 92.88 50 ASN B CA 1
ATOM 1327 C C . ASN B 1 50 ? -4.5 -16.312 -2.674 1 92.88 50 ASN B C 1
ATOM 1329 O O . ASN B 1 50 ? -3.398 -16.734 -3.045 1 92.88 50 ASN B O 1
ATOM 1333 N N . LEU B 1 51 ? -4.996 -15.141 -3.102 1 94.12 51 LEU B N 1
ATOM 1334 C CA . LEU B 1 51 ? -4.105 -14.195 -3.771 1 94.12 51 LEU B CA 1
ATOM 1335 C C . LEU B 1 51 ? -3.098 -13.609 -2.789 1 94.12 51 LEU B C 1
ATOM 1337 O O . LEU B 1 51 ? -3.416 -13.406 -1.616 1 94.12 51 LEU B O 1
ATOM 1341 N N . SER B 1 52 ? -1.949 -13.352 -3.377 1 93.12 52 SER B N 1
ATOM 1342 C CA . SER B 1 52 ? -0.912 -12.773 -2.531 1 93.12 52 SER B CA 1
ATOM 1343 C C . SER B 1 52 ? -1.198 -11.305 -2.24 1 93.12 52 SER B C 1
ATOM 1345 O O . SER B 1 52 ? -1.937 -10.648 -2.98 1 93.12 52 SER B O 1
ATOM 1347 N N . GLN B 1 53 ? -0.582 -10.844 -1.185 1 94.5 53 GLN B N 1
ATOM 1348 C CA . GLN B 1 53 ? -0.699 -9.422 -0.85 1 94.5 53 GLN B CA 1
ATOM 1349 C C . GLN B 1 53 ? -0.176 -8.547 -1.982 1 94.5 53 GLN B C 1
ATOM 1351 O O . GLN B 1 53 ? -0.692 -7.453 -2.215 1 94.5 53 GLN B O 1
ATOM 1356 N N . PHE B 1 54 ? 0.823 -9 -2.664 1 95.38 54 PHE B N 1
ATOM 1357 C CA . PHE B 1 54 ? 1.402 -8.289 -3.793 1 95.38 54 PHE B CA 1
ATOM 1358 C C . PHE B 1 54 ? 0.382 -8.125 -4.914 1 95.38 54 PHE B C 1
ATOM 1360 O O . PHE B 1 54 ? 0.184 -7.023 -5.43 1 95.38 54 PHE B O 1
ATOM 1367 N N . GLU B 1 55 ? -0.262 -9.164 -5.273 1 94.12 55 GLU B N 1
ATOM 1368 C CA . GLU B 1 55 ? -1.286 -9.133 -6.312 1 94.12 55 GLU B CA 1
ATOM 1369 C C . GLU B 1 55 ? -2.445 -8.227 -5.922 1 94.12 55 GLU B C 1
ATOM 1371 O O . GLU B 1 55 ? -2.945 -7.457 -6.746 1 94.12 55 GLU B O 1
ATOM 1376 N N . ILE B 1 56 ? -2.805 -8.328 -4.695 1 96.5 56 ILE B N 1
ATOM 1377 C CA . ILE B 1 56 ? -3.922 -7.52 -4.219 1 96.5 56 ILE B CA 1
ATOM 1378 C C . ILE B 1 56 ? -3.541 -6.039 -4.25 1 96.5 56 ILE B C 1
ATOM 1380 O O . ILE B 1 56 ? -4.328 -5.199 -4.691 1 96.5 56 ILE B O 1
ATOM 1384 N N . MET B 1 57 ? -2.336 -5.707 -3.844 1 95.62 57 MET B N 1
ATOM 1385 C CA . MET B 1 57 ? -1.864 -4.328 -3.918 1 95.62 57 MET B CA 1
ATOM 1386 C C . MET B 1 57 ? -1.844 -3.836 -5.359 1 95.62 57 MET B C 1
ATOM 1388 O O . MET B 1 57 ? -2.242 -2.703 -5.641 1 95.62 57 MET B O 1
ATOM 1392 N N . MET B 1 58 ? -1.44 -4.668 -6.277 1 92.75 58 MET B N 1
ATOM 1393 C CA . MET B 1 58 ? -1.407 -4.281 -7.688 1 92.75 58 MET B CA 1
ATOM 1394 C C . MET B 1 58 ? -2.811 -3.984 -8.203 1 92.75 58 MET B C 1
ATOM 1396 O O . MET B 1 58 ? -3.012 -3.029 -8.953 1 92.75 58 MET B O 1
ATOM 1400 N N . GLN B 1 59 ? -3.729 -4.723 -7.828 1 91.56 59 GLN B N 1
ATOM 1401 C CA . GLN B 1 59 ? -5.102 -4.492 -8.258 1 91.56 59 GLN B CA 1
ATOM 1402 C C . GLN B 1 59 ? -5.641 -3.178 -7.699 1 91.56 59 GLN B C 1
ATOM 1404 O O . GLN B 1 59 ? -6.293 -2.414 -8.414 1 91.56 59 GLN B O 1
ATOM 1409 N N . LEU B 1 60 ? -5.324 -2.969 -6.41 1 93.56 60 LEU B N 1
ATOM 1410 C CA . LEU B 1 60 ? -5.762 -1.713 -5.812 1 93.56 60 LEU B CA 1
ATOM 1411 C C . LEU B 1 60 ? -5.078 -0.524 -6.48 1 93.56 60 LEU B C 1
ATOM 1413 O O . LEU B 1 60 ? -5.684 0.537 -6.641 1 93.56 60 LEU B O 1
ATOM 1417 N N . ASP B 1 61 ? -3.863 -0.699 -6.895 1 90.81 61 ASP B N 1
ATOM 1418 C CA . ASP B 1 61 ? -3.137 0.34 -7.621 1 90.81 61 ASP B CA 1
ATOM 1419 C C . ASP B 1 61 ? -3.82 0.662 -8.945 1 90.81 61 ASP B C 1
ATOM 1421 O O . ASP B 1 61 ? -3.893 1.825 -9.352 1 90.81 61 ASP B O 1
ATOM 1425 N N . MET B 1 62 ? -4.246 -0.33 -9.555 1 87.12 62 MET B N 1
ATOM 1426 C CA . MET B 1 62 ? -4.91 -0.141 -10.836 1 87.12 62 MET B CA 1
ATOM 1427 C C . MET B 1 62 ? -6.219 0.619 -10.672 1 87.12 62 MET B C 1
ATOM 1429 O O . MET B 1 62 ? -6.582 1.437 -11.516 1 87.12 62 MET B O 1
ATOM 1433 N N . ILE B 1 63 ? -6.824 0.397 -9.609 1 86.88 63 ILE B N 1
ATOM 1434 C CA . ILE B 1 63 ? -8.078 1.085 -9.328 1 86.88 63 ILE B CA 1
ATOM 1435 C C . ILE B 1 63 ? -7.805 2.557 -9.031 1 86.88 63 ILE B C 1
ATOM 1437 O O . ILE B 1 63 ? -8.516 3.439 -9.516 1 86.88 63 ILE B O 1
ATOM 1441 N N . SER B 1 64 ? -6.812 2.801 -8.242 1 81.56 64 SER B N 1
ATOM 1442 C CA . SER B 1 64 ? -6.488 4.164 -7.84 1 81.56 64 SER B CA 1
ATOM 1443 C C . SER B 1 64 ? -6.066 5.008 -9.039 1 81.56 64 SER B C 1
ATOM 1445 O O . SER B 1 64 ? -6.293 6.223 -9.062 1 81.56 64 SER B O 1
ATOM 1447 N N . ARG B 1 65 ? -5.535 4.5 -9.969 1 78.38 65 ARG B N 1
ATOM 1448 C CA . ARG B 1 65 ? -5.031 5.223 -11.133 1 78.38 65 ARG B CA 1
ATOM 1449 C C . ARG B 1 65 ? -6.18 5.773 -11.969 1 78.38 65 ARG B C 1
ATOM 1451 O O . ARG B 1 65 ? -6.055 6.84 -12.578 1 78.38 65 ARG B O 1
ATOM 1458 N N . LYS B 1 66 ? -7.156 5.137 -11.961 1 71.31 66 LYS B N 1
ATOM 1459 C CA . LYS B 1 66 ? -8.281 5.512 -12.805 1 71.31 66 LYS B CA 1
ATOM 1460 C C . LYS B 1 66 ? -9.047 6.695 -12.211 1 71.31 66 LYS B C 1
ATOM 1462 O O . LYS B 1 66 ? -9.773 7.391 -12.922 1 71.31 66 LYS B O 1
ATOM 1467 N N . ASP B 1 67 ? -8.75 7.047 -10.977 1 69 67 ASP B N 1
ATOM 1468 C CA . ASP B 1 67 ? -9.664 7.984 -10.336 1 69 67 ASP B CA 1
ATOM 1469 C C . ASP B 1 67 ? -8.914 9.023 -9.516 1 69 67 ASP B C 1
ATOM 1471 O O . ASP B 1 67 ? -9.375 9.43 -8.445 1 69 67 ASP B O 1
ATOM 1475 N N . MET B 1 68 ? -7.816 9.469 -9.969 1 73.69 68 MET B N 1
ATOM 1476 C CA . MET B 1 68 ? -7.059 10.438 -9.18 1 73.69 68 MET B CA 1
ATOM 1477 C C . MET B 1 68 ? -7.691 11.82 -9.266 1 73.69 68 MET B C 1
ATOM 1479 O O . MET B 1 68 ? -7.402 12.688 -8.438 1 73.69 68 MET B O 1
ATOM 1483 N N . ASP B 1 69 ? -8.562 11.953 -10.242 1 81.88 69 ASP B N 1
ATOM 1484 C CA . ASP B 1 69 ? -9.258 13.234 -10.352 1 81.88 69 ASP B CA 1
ATOM 1485 C C . ASP B 1 69 ? -10.32 13.375 -9.258 1 81.88 69 ASP B C 1
ATOM 1487 O O . ASP B 1 69 ? -10.703 14.492 -8.906 1 81.88 69 ASP B O 1
ATOM 1491 N N . ASP B 1 70 ? -10.711 12.25 -8.758 1 91.19 70 ASP B N 1
ATOM 1492 C CA . ASP B 1 70 ? -11.609 12.211 -7.602 1 91.19 70 ASP B CA 1
ATOM 1493 C C . ASP B 1 70 ? -10.828 11.992 -6.309 1 91.19 70 ASP B C 1
ATOM 1495 O O . ASP B 1 70 ? -10.609 10.852 -5.895 1 91.19 70 ASP B O 1
ATOM 1499 N N . LEU B 1 71 ? -10.523 13.094 -5.633 1 92.12 71 LEU B N 1
ATOM 1500 C CA . LEU B 1 71 ? -9.594 13.055 -4.508 1 92.12 71 LEU B CA 1
ATOM 1501 C C . LEU B 1 71 ? -10.188 12.273 -3.34 1 92.12 71 LEU B C 1
ATOM 1503 O O . LEU B 1 71 ? -9.453 11.656 -2.568 1 92.12 71 LEU B O 1
ATOM 1507 N N . GLU B 1 72 ? -11.469 12.32 -3.25 1 93.75 72 GLU B N 1
ATOM 1508 C CA . GLU B 1 72 ? -12.094 11.57 -2.164 1 93.75 72 GLU B CA 1
ATOM 1509 C C . GLU B 1 72 ? -12.031 10.07 -2.426 1 93.75 72 GLU B C 1
ATOM 1511 O O . GLU B 1 72 ? -11.789 9.281 -1.507 1 93.75 72 GLU B O 1
ATOM 1516 N N . PHE B 1 73 ? -12.297 9.719 -3.693 1 95.44 73 PHE B N 1
ATOM 1517 C CA . PHE B 1 73 ? -12.148 8.32 -4.082 1 95.44 73 PHE B CA 1
ATOM 1518 C C . PHE B 1 73 ? -10.703 7.855 -3.887 1 95.44 73 PHE B C 1
ATOM 1520 O O . PHE B 1 73 ? -10.469 6.789 -3.316 1 95.44 73 PHE B O 1
ATOM 1527 N N . TYR B 1 74 ? -9.773 8.664 -4.27 1 94.44 74 TYR B N 1
ATOM 1528 C CA . TYR B 1 74 ? -8.359 8.336 -4.148 1 94.44 74 TYR B CA 1
ATOM 1529 C C . TYR B 1 74 ? -7.953 8.172 -2.688 1 94.44 74 TYR B C 1
ATOM 1531 O O . TYR B 1 74 ? -7.25 7.223 -2.336 1 94.44 74 TYR B O 1
ATOM 1539 N N . ALA B 1 75 ? -8.414 9.031 -1.864 1 95.25 75 ALA B N 1
ATOM 1540 C CA . ALA B 1 75 ? -8.117 8.922 -0.439 1 95.25 75 ALA B CA 1
ATOM 1541 C C . ALA B 1 75 ? -8.602 7.582 0.116 1 95.25 75 ALA B C 1
ATOM 1543 O O . ALA B 1 75 ? -7.91 6.953 0.923 1 95.25 75 ALA B O 1
ATOM 1544 N N . GLY B 1 76 ? -9.797 7.215 -0.342 1 96.75 76 GLY B N 1
ATOM 1545 C CA . GLY B 1 76 ? -10.32 5.922 0.076 1 96.75 76 GLY B CA 1
ATOM 1546 C C . GLY B 1 76 ? -9.461 4.758 -0.373 1 96.75 76 GLY B C 1
ATOM 1547 O O . GLY B 1 76 ? -9.266 3.797 0.376 1 96.75 76 GLY B O 1
ATOM 1548 N N . THR B 1 77 ? -8.906 4.852 -1.562 1 96.44 77 THR B N 1
ATOM 1549 C CA . THR B 1 77 ? -8.055 3.787 -2.08 1 96.44 77 THR B CA 1
ATOM 1550 C C . THR B 1 77 ? -6.754 3.699 -1.287 1 96.44 77 THR B C 1
ATOM 1552 O O . THR B 1 77 ? -6.289 2.604 -0.966 1 96.44 77 THR B O 1
ATOM 1555 N N . VAL B 1 78 ? -6.207 4.84 -0.946 1 95.56 78 VAL B N 1
ATOM 1556 C CA . VAL B 1 78 ? -4.977 4.875 -0.161 1 95.56 78 VAL B CA 1
ATOM 1557 C C . VAL B 1 78 ? -5.227 4.266 1.217 1 95.56 78 VAL B C 1
ATOM 1559 O O . VAL B 1 78 ? -4.434 3.453 1.695 1 95.56 78 VAL B O 1
ATOM 1562 N N . TYR B 1 79 ? -6.34 4.633 1.775 1 96.56 79 TYR B N 1
ATOM 1563 C CA . TYR B 1 79 ? -6.688 4.105 3.09 1 96.56 79 TYR B CA 1
ATOM 1564 C C . TYR B 1 79 ? -6.84 2.59 3.043 1 96.56 79 TYR B C 1
ATOM 1566 O O . TYR B 1 79 ? -6.395 1.887 3.953 1 96.56 79 TYR B O 1
ATOM 1574 N N . ALA B 1 80 ? -7.441 2.109 2.004 1 97.62 80 ALA B N 1
ATOM 1575 C CA . ALA B 1 80 ? -7.578 0.665 1.844 1 97.62 80 ALA B CA 1
ATOM 1576 C C . ALA B 1 80 ? -6.215 -0.008 1.725 1 97.62 80 ALA B C 1
ATOM 1578 O O . ALA B 1 80 ? -5.957 -1.026 2.371 1 97.62 80 ALA B O 1
ATOM 1579 N N . LYS B 1 81 ? -5.336 0.554 0.948 1 96.69 81 LYS B N 1
ATOM 1580 C CA . LYS B 1 81 ? -4 0.001 0.737 1 96.69 81 LYS B CA 1
ATOM 1581 C C . LYS B 1 81 ? -3.223 -0.074 2.047 1 96.69 81 LYS B C 1
ATOM 1583 O O . LYS B 1 81 ? -2.555 -1.073 2.322 1 96.69 81 LYS B O 1
ATOM 1588 N N . LEU B 1 82 ? -3.371 0.885 2.848 1 96.56 82 LEU B N 1
ATOM 1589 C CA . LEU B 1 82 ? -2.664 0.952 4.121 1 96.56 82 LEU B CA 1
ATOM 1590 C C . LEU B 1 82 ? -3.152 -0.136 5.07 1 96.56 82 LEU B C 1
ATOM 1592 O O . LEU B 1 82 ? -2.438 -0.524 5.996 1 96.56 82 LEU B O 1
ATOM 1596 N N . ASN B 1 83 ? -4.266 -0.645 4.805 1 96.44 83 ASN B N 1
ATOM 1597 C CA . ASN B 1 83 ? -4.84 -1.615 5.727 1 96.44 83 ASN B CA 1
ATOM 1598 C C . ASN B 1 83 ? -4.664 -3.045 5.223 1 96.44 83 ASN B C 1
ATOM 1600 O O . ASN B 1 83 ? -5.051 -4 5.898 1 96.44 83 ASN B O 1
ATOM 1604 N N . LEU B 1 84 ? -4.016 -3.188 4.094 1 96.81 84 LEU B N 1
ATOM 1605 C CA . LEU B 1 84 ? -3.904 -4.508 3.484 1 96.81 84 LEU B CA 1
ATOM 1606 C C . LEU B 1 84 ? -3.15 -5.469 4.398 1 96.81 84 LEU B C 1
ATOM 1608 O O . LEU B 1 84 ? -3.562 -6.617 4.574 1 96.81 84 LEU B O 1
ATOM 1612 N N . VAL B 1 85 ? -2.088 -4.98 4.965 1 92.88 85 VAL B N 1
ATOM 1613 C CA . VAL B 1 85 ? -1.29 -5.844 5.828 1 92.88 85 VAL B CA 1
ATOM 1614 C C . VAL B 1 85 ? -2.094 -6.211 7.074 1 92.88 85 VAL B C 1
ATOM 1616 O O . VAL B 1 85 ? -2.104 -7.371 7.492 1 92.88 85 VAL B O 1
ATOM 1619 N N . ASP B 1 86 ? -2.812 -5.273 7.598 1 94.38 86 ASP B N 1
ATOM 1620 C CA . ASP B 1 86 ? -3.646 -5.535 8.766 1 94.38 86 ASP B CA 1
ATOM 1621 C C . ASP B 1 86 ? -4.746 -6.547 8.445 1 94.38 86 ASP B C 1
ATOM 1623 O O . ASP B 1 86 ? -5.062 -7.41 9.266 1 94.38 86 ASP B O 1
ATOM 1627 N N . ILE B 1 87 ? -5.324 -6.398 7.328 1 96.94 87 ILE B N 1
ATOM 1628 C CA . ILE B 1 87 ? -6.344 -7.344 6.895 1 96.94 87 ILE B CA 1
ATOM 1629 C C . ILE B 1 87 ? -5.762 -8.758 6.875 1 96.94 87 ILE B C 1
ATOM 1631 O O . ILE B 1 87 ? -6.355 -9.688 7.43 1 96.94 87 ILE B O 1
ATOM 1635 N N . ARG B 1 88 ? -4.633 -8.93 6.32 1 95.19 88 ARG B N 1
ATOM 1636 C CA . ARG B 1 88 ? -3.99 -10.234 6.23 1 95.19 88 ARG B CA 1
ATOM 1637 C C . ARG B 1 88 ? -3.717 -10.812 7.617 1 95.19 88 ARG B C 1
ATOM 1639 O O . ARG B 1 88 ? -3.988 -11.984 7.875 1 95.19 88 ARG B O 1
ATOM 1646 N N . VAL B 1 89 ? -3.166 -9.984 8.461 1 94.44 89 VAL B N 1
ATOM 1647 C CA . VAL B 1 89 ? -2.811 -10.414 9.812 1 94.44 89 VAL B CA 1
ATOM 1648 C C . VAL B 1 89 ? -4.066 -10.852 10.562 1 94.44 89 VAL B C 1
ATOM 1650 O O . VAL B 1 89 ? -4.078 -11.906 11.203 1 94.44 89 VAL B O 1
ATOM 1653 N N . ASN B 1 90 ? -5.109 -10.102 10.477 1 96.38 90 ASN B N 1
ATOM 1654 C CA . ASN B 1 90 ? -6.348 -10.406 11.188 1 96.38 90 ASN B CA 1
ATOM 1655 C C . ASN B 1 90 ? -7.02 -11.656 10.617 1 96.38 90 ASN B C 1
ATOM 1657 O O . ASN B 1 90 ? -7.57 -12.461 11.367 1 96.38 90 ASN B O 1
ATOM 1661 N N . LYS B 1 91 ? -6.91 -11.875 9.344 1 96.62 91 LYS B N 1
ATOM 1662 C CA . LYS B 1 91 ? -7.414 -13.109 8.75 1 96.62 91 LYS B CA 1
ATOM 1663 C C . LYS B 1 91 ? -6.656 -14.328 9.281 1 96.62 91 LYS B C 1
ATOM 1665 O O . LYS B 1 91 ? -7.262 -15.344 9.609 1 96.62 91 LYS B O 1
ATOM 1670 N N . ARG B 1 92 ? -5.426 -14.172 9.383 1 94.69 92 ARG B N 1
ATOM 1671 C CA . ARG B 1 92 ? -4.598 -15.266 9.875 1 94.69 92 ARG B CA 1
ATOM 1672 C C . ARG B 1 92 ? -4.918 -15.586 11.336 1 94.69 92 ARG B C 1
ATOM 1674 O O . ARG B 1 92 ? -4.773 -16.734 11.773 1 94.69 92 ARG B O 1
ATOM 1681 N N . LYS B 1 93 ? -5.34 -14.586 12.055 1 96.81 93 LYS B N 1
ATOM 1682 C CA . LYS B 1 93 ? -5.711 -14.758 13.453 1 96.81 93 LYS B CA 1
ATOM 1683 C C . LYS B 1 93 ? -7.102 -15.375 13.578 1 96.81 93 LYS B C 1
ATOM 1685 O O . LYS B 1 93 ? -7.551 -15.688 14.688 1 96.81 93 LYS B O 1
ATOM 1690 N N . GLY B 1 94 ? -7.914 -15.461 12.461 1 95.81 94 GLY B N 1
ATOM 1691 C CA . GLY B 1 94 ? -9.188 -16.156 12.461 1 95.81 94 GLY B CA 1
ATOM 1692 C C . GLY B 1 94 ? -10.383 -15.227 12.539 1 95.81 94 GLY B C 1
ATOM 1693 O O . GLY B 1 94 ? -11.516 -15.672 12.703 1 95.81 94 GLY B O 1
ATOM 1694 N N . PHE B 1 95 ? -10.18 -13.953 12.391 1 97.06 95 PHE B N 1
ATOM 1695 C CA . PHE B 1 95 ? -11.305 -13.023 12.391 1 97.06 95 PHE B CA 1
ATOM 1696 C C . PHE B 1 95 ? -12.109 -13.148 11.109 1 97.06 95 PHE B C 1
ATOM 1698 O O . PHE B 1 95 ? -11.555 -13.414 10.039 1 97.06 95 PHE B O 1
ATOM 1705 N N . THR B 1 96 ? -13.43 -12.984 11.242 1 97.25 96 THR B N 1
ATOM 1706 C CA . THR B 1 96 ? -14.289 -13.016 10.062 1 97.25 96 THR B CA 1
ATOM 1707 C C . THR B 1 96 ? -14.102 -11.758 9.227 1 97.25 96 THR B C 1
ATOM 1709 O O . THR B 1 96 ? -13.688 -10.719 9.742 1 97.25 96 THR B O 1
ATOM 1712 N N . ASN B 1 97 ? -14.453 -11.836 7.953 1 97.19 97 ASN B N 1
ATOM 1713 C CA . ASN B 1 97 ? -14.406 -10.672 7.078 1 97.19 97 ASN B CA 1
ATOM 1714 C C . ASN B 1 97 ? -15.234 -9.516 7.645 1 97.19 97 ASN B C 1
ATOM 1716 O O . ASN B 1 97 ? -14.781 -8.367 7.656 1 97.19 97 ASN B O 1
ATOM 1720 N N . GLY B 1 98 ? -16.406 -9.875 8.125 1 97.62 98 GLY B N 1
ATOM 1721 C CA . GLY B 1 98 ? -17.266 -8.852 8.688 1 97.62 98 GLY B CA 1
ATOM 1722 C C . GLY B 1 98 ? -16.641 -8.109 9.852 1 97.62 98 GLY B C 1
ATOM 1723 O O . GLY B 1 98 ? -16.688 -6.883 9.914 1 97.62 98 GLY B O 1
ATOM 1724 N N . ALA B 1 99 ? -16.078 -8.836 10.727 1 98.12 99 ALA B N 1
ATOM 1725 C CA . ALA B 1 99 ? -15.445 -8.219 11.891 1 98.12 99 ALA B CA 1
ATOM 1726 C C . ALA B 1 99 ? -14.273 -7.332 11.477 1 98.12 99 ALA B C 1
ATOM 1728 O O . ALA B 1 99 ? -14.07 -6.258 12.055 1 98.12 99 ALA B O 1
ATOM 1729 N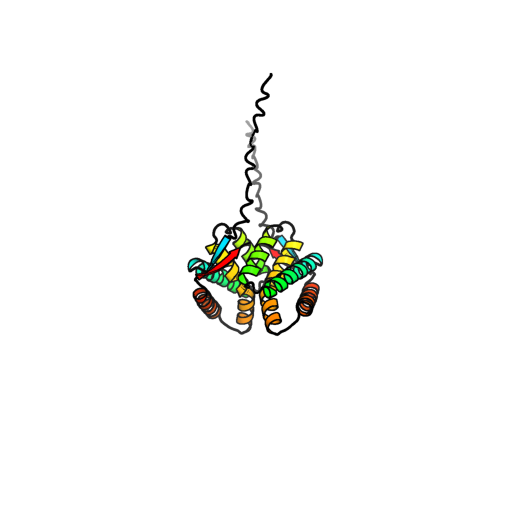 N . ILE B 1 100 ? -13.5 -7.789 10.531 1 98.12 100 ILE B N 1
ATOM 1730 C CA . ILE B 1 100 ? -12.352 -7.035 10.039 1 98.12 100 ILE B CA 1
ATOM 1731 C C . ILE B 1 100 ? -12.828 -5.723 9.414 1 98.12 100 ILE B C 1
ATOM 1733 O O . ILE B 1 100 ? -12.289 -4.656 9.711 1 98.12 100 ILE B O 1
ATOM 1737 N N . LEU B 1 101 ? -13.828 -5.758 8.602 1 98.38 101 LEU B N 1
ATOM 1738 C CA . LEU B 1 101 ? -14.344 -4.594 7.895 1 98.38 101 LEU B CA 1
ATOM 1739 C C . LEU B 1 101 ? -15.008 -3.617 8.859 1 98.38 101 LEU B C 1
ATOM 1741 O O . LEU B 1 101 ? -14.898 -2.4 8.688 1 98.38 101 LEU B O 1
ATOM 1745 N N . ASP B 1 102 ? -15.648 -4.188 9.891 1 98.31 102 ASP B N 1
ATOM 1746 C CA . ASP B 1 102 ? -16.266 -3.328 10.891 1 98.31 102 ASP B CA 1
ATOM 1747 C C . ASP B 1 102 ? -15.227 -2.49 11.625 1 98.31 102 ASP B C 1
ATOM 1749 O O . ASP B 1 102 ? -15.398 -1.281 11.789 1 98.31 102 ASP B O 1
ATOM 1753 N N . ARG B 1 103 ? -14.227 -3.139 11.977 1 97.81 103 ARG B N 1
ATOM 1754 C CA . ARG B 1 103 ? -13.156 -2.432 12.68 1 97.81 103 ARG B CA 1
ATOM 1755 C C . ARG B 1 103 ? -12.516 -1.383 11.773 1 97.81 103 ARG B C 1
ATOM 1757 O O . ARG B 1 103 ? -12.211 -0.275 12.219 1 97.81 103 ARG B O 1
ATOM 1764 N N . LEU B 1 104 ? -12.297 -1.725 10.523 1 97.69 104 LEU B N 1
ATOM 1765 C CA . LEU B 1 104 ? -11.727 -0.786 9.562 1 97.69 104 LEU B CA 1
ATOM 1766 C C . LEU B 1 104 ? -12.641 0.421 9.375 1 97.69 104 LEU B C 1
ATOM 1768 O O . LEU B 1 104 ? -12.172 1.56 9.336 1 97.69 104 LEU B O 1
ATOM 1772 N N . ALA B 1 105 ? -13.898 0.177 9.242 1 98.06 105 ALA B N 1
ATOM 1773 C CA . ALA B 1 105 ? -14.883 1.247 9.086 1 98.06 105 ALA B CA 1
ATOM 1774 C C . ALA B 1 105 ? -14.867 2.186 10.289 1 98.06 105 ALA B C 1
ATOM 1776 O O . ALA B 1 105 ? -14.867 3.408 10.125 1 98.06 105 ALA B O 1
ATOM 1777 N N . GLU B 1 106 ? -14.836 1.614 11.469 1 98.25 106 GLU B N 1
ATOM 1778 C CA . GLU B 1 106 ? -14.797 2.404 12.695 1 98.25 106 GLU B CA 1
ATOM 1779 C C . GLU B 1 106 ? -13.562 3.303 12.734 1 98.25 106 GLU B C 1
ATOM 1781 O O . GLU B 1 106 ? -13.664 4.492 13.039 1 98.25 106 GLU B O 1
ATOM 1786 N N . ASN B 1 107 ? -12.422 2.725 12.43 1 97.12 107 ASN B N 1
ATOM 1787 C CA . ASN B 1 107 ? -11.18 3.484 12.422 1 97.12 107 ASN B CA 1
ATOM 1788 C C . ASN B 1 107 ? -11.211 4.598 11.375 1 97.12 107 ASN B C 1
ATOM 1790 O O . ASN B 1 107 ? -10.695 5.695 11.617 1 97.12 107 ASN B O 1
ATOM 1794 N N . CYS B 1 108 ? -11.789 4.234 10.203 1 97.88 108 CYS B N 1
ATOM 1795 C CA . CYS B 1 108 ? -11.859 5.219 9.133 1 97.88 108 CYS B CA 1
ATOM 1796 C C . CYS B 1 108 ? -12.734 6.398 9.531 1 97.88 108 CYS B C 1
ATOM 1798 O O . CYS B 1 108 ? -12.398 7.551 9.258 1 97.88 108 CYS B O 1
ATOM 1800 N N . VAL B 1 109 ? -13.828 6.129 10.18 1 97.38 109 VAL B N 1
ATOM 1801 C CA . VAL B 1 109 ? -14.75 7.172 10.609 1 97.38 109 VAL B CA 1
ATOM 1802 C C . VAL B 1 109 ? -14.055 8.102 11.602 1 97.38 109 VAL B C 1
ATOM 1804 O O . VAL B 1 109 ? -14.242 9.32 11.562 1 97.38 109 VAL B O 1
ATOM 1807 N N . GLU B 1 110 ? -13.18 7.574 12.43 1 96.81 110 GLU B N 1
ATOM 1808 C CA . GLU B 1 110 ? -12.43 8.375 13.391 1 96.81 110 GLU B CA 1
ATOM 1809 C C . GLU B 1 110 ? -11.438 9.297 12.688 1 96.81 110 GLU B C 1
ATOM 1811 O O . GLU B 1 110 ? -11.023 10.312 13.242 1 96.81 110 GLU B O 1
ATOM 1816 N N . ALA B 1 111 ? -11.102 8.93 11.492 1 95.62 111 ALA B N 1
ATOM 1817 C CA . ALA B 1 111 ? -10.094 9.688 10.766 1 95.62 111 ALA B CA 1
ATOM 1818 C C . ALA B 1 111 ? -10.734 10.781 9.906 1 95.62 111 ALA B C 1
ATOM 1820 O O . ALA B 1 111 ? -10.031 11.594 9.305 1 95.62 111 ALA B O 1
ATOM 1821 N N . ILE B 1 112 ? -12.039 10.836 9.797 1 96.44 112 ILE B N 1
ATOM 1822 C CA . ILE B 1 112 ? -12.719 11.82 8.961 1 96.44 112 ILE B CA 1
ATOM 1823 C C . ILE B 1 112 ? -12.32 13.227 9.383 1 96.44 112 ILE B C 1
ATOM 1825 O O . ILE B 1 112 ? -12.297 13.539 10.578 1 96.44 112 ILE B O 1
ATOM 1829 N N . GLY B 1 113 ? -11.992 14.055 8.406 1 95.12 113 GLY B N 1
ATOM 1830 C CA . GLY B 1 113 ? -11.586 15.43 8.656 1 95.12 113 GLY B CA 1
ATOM 1831 C C . GLY B 1 113 ? -10.086 15.625 8.648 1 95.12 113 GLY B C 1
ATOM 1832 O O . GLY B 1 113 ? -9.602 16.75 8.586 1 95.12 113 GLY B O 1
ATOM 1833 N N . THR B 1 114 ? -9.359 14.484 8.781 1 95.44 114 THR B N 1
ATOM 1834 C CA . THR B 1 114 ? -7.91 14.578 8.656 1 95.44 114 THR B CA 1
ATOM 1835 C C . THR B 1 114 ? -7.512 14.938 7.23 1 95.44 114 THR B C 1
ATOM 1837 O O . THR B 1 114 ? -8.086 14.414 6.27 1 95.44 114 THR B O 1
ATOM 1840 N N . LYS B 1 115 ? -6.508 15.797 7.121 1 93.75 115 LYS B N 1
ATOM 1841 C CA . LYS B 1 115 ? -6.051 16.266 5.816 1 93.75 115 LYS B CA 1
ATOM 1842 C C . LYS B 1 115 ? -4.57 15.969 5.605 1 93.75 115 LYS B C 1
ATOM 1844 O O . LYS B 1 115 ? -3.789 15.977 6.559 1 93.75 115 LYS B O 1
ATOM 1849 N N . PHE B 1 116 ? -4.297 15.68 4.305 1 91.19 116 PHE B N 1
ATOM 1850 C CA . PHE B 1 116 ? -2.934 15.336 3.906 1 91.19 116 PHE B CA 1
ATOM 1851 C C . PHE B 1 116 ? -2.521 16.125 2.668 1 91.19 116 PHE B C 1
ATOM 1853 O O . PHE B 1 116 ? -3.354 16.422 1.808 1 91.19 116 PHE B O 1
ATOM 1860 N N . ASN B 1 117 ? -1.258 16.438 2.57 1 85.19 117 ASN B N 1
ATOM 1861 C CA . ASN B 1 117 ? -0.746 17.156 1.407 1 85.19 117 ASN B CA 1
ATOM 1862 C C . ASN B 1 117 ? -0.176 16.203 0.365 1 85.19 117 ASN B C 1
ATOM 1864 O O . ASN B 1 117 ? 0.587 15.289 0.7 1 85.19 117 ASN B O 1
ATOM 1868 N N . LEU B 1 118 ? -0.714 16.344 -0.803 1 78.69 118 LEU B N 1
ATOM 1869 C CA . LEU B 1 118 ? -0.154 15.656 -1.962 1 78.69 118 LEU B CA 1
ATOM 1870 C C . LEU B 1 118 ? 0.845 16.547 -2.691 1 78.69 118 LEU B C 1
ATOM 1872 O O . LEU B 1 118 ? 0.488 17.625 -3.168 1 78.69 118 LEU B O 1
ATOM 1876 N N . GLU B 1 119 ? 2.184 16.266 -2.52 1 69.31 119 GLU B N 1
ATOM 1877 C CA . GLU B 1 119 ? 3.197 17.094 -3.164 1 69.31 119 GLU B CA 1
ATOM 1878 C C . GLU B 1 119 ? 3.711 16.453 -4.445 1 69.31 119 GLU B C 1
ATOM 1880 O O . GLU B 1 119 ? 3.758 15.219 -4.551 1 69.31 119 GLU B O 1
#

Radius of gyration: 26.27 Å; Cα contacts (8 Å, |Δi|>4): 265; chains: 2; bounding box: 50×98×87 Å

pLDDT: mean 84.88, std 19.36, range [32.78, 98.5]

Solvent-accessible surface area (backbone atoms only — not comparable to full-atom values): 13624 Å² total; per-residue (Å²): 134,84,78,78,76,78,77,75,78,78,72,77,77,76,73,75,66,72,65,67,82,71,60,45,74,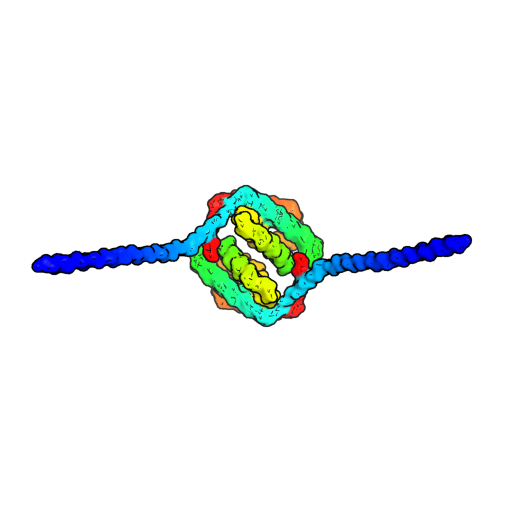39,44,38,41,72,66,8,39,52,43,16,44,55,52,40,50,50,47,52,54,39,46,74,71,67,50,50,71,66,42,51,51,51,48,52,49,58,55,38,66,75,32,62,88,39,48,42,55,30,42,4,45,51,54,26,59,72,38,47,64,54,50,53,53,43,47,73,73,65,53,51,69,66,59,52,49,51,53,50,46,55,55,40,61,72,42,46,75,44,72,39,64,49,120,135,84,80,75,79,78,77,75,77,78,73,80,79,75,73,75,67,73,65,67,81,72,58,44,76,39,44,38,39,73,68,9,39,52,43,16,44,55,52,40,49,51,48,52,54,38,46,73,71,68,51,49,71,67,42,50,50,50,48,51,50,58,55,37,66,76,32,61,89,39,48,40,56,30,42,4,45,52,54,27,60,73,39,48,65,55,50,53,54,43,46,73,74,65,53,52,69,66,60,53,50,49,52,51,45,54,55,39,60,72,41,46,76,44,73,37,62,49,120

Sequence (238 aa):
MLKNWLLFLFLPILSIACQPAHAVEVGITKKSCNVAVNLSQKATELYDKNLSQFEIMMQLDMISRKDMDDLEFYAGTVYAKLNLVDIRVNKRKGFTNGAILDRLAENCVEAIGTKFNLEMLKNWLLFLFLPILSIACQPAHAVEVGITKKSCNVAVNLSQKATELYDKNLSQFEIMMQLDMISRKDMDDLEFYAGTVYAKLNLVDIRVNKRKGFTNGAILDRLAENCVEAIGTKFNLE

Foldseek 3Di:
DPPPPPPPPPPPPPPPPPPPPPFDKAFQAPLLLVLLLVLLLVLLVVVVVVDDLVVSLVVLVVVLVVPVVPRSNNSSSVLNNVCNVVSVVVVVVPDDSVVSSVVSSVVSVVRGPDMDTDD/DPPPPPPPPPPPPPPPVPPPPPFDKAFQAPLLLVLLLVLLLVLLVVVVVVDDLVVSLVVLVVVLVVPVVPRSNNSSSVLNNVCSVVSVVVVVVPDDSVVSSVVSSVVSVVRGPDMDTDD

Organism: Pseudomonas phage phiKZ (NCBI:txid2905945)

Secondary structure (DSSP, 8-state):
-----------------------EEEE--HHHHHHHHHHHHHHHHHHHTT--HHHHHHHHHHHHHHTTT-HHHHHHHHHHHHTHHHHHHHHHTT--HHHHHHHHHHHHHHTTT-EEEE-/-----------------------EEEE--HHHHHHHHHHHHHHHHHHHTT--HHHHHHHHHHHHHHTTT-HHHHHHHHHHHHTHHHHHHHHHTT--HHHHHHHHHHHHHHTTT-EEEE-